Protein AF-A0A2W4IIZ0-F1 (afdb_monomer_lite)

pLDDT: mean 74.03, std 20.78, range [31.33, 97.62]

Radius of gyration: 32.42 Å; chains: 1; bounding box: 115×86×36 Å

Sequence (208 aa):
MRKINIFKSLRTLVFALLGLVLAGGIFFACQNHNDDTLEGDALLQEGVEYPIPENARVEVNSVRFAKDVTENFIDQLGTAGDMVRIEVANALYYLPRDIKHHAAYAKLLKGDGSRFNIVKYTVGHYNKEYGAFPLIKVEVPSKEEKDSMLKWFEEAYRSQEEGSLDQTSRAASATTMTLQQAQQFFNQFKSMRCDWILQNPCLPPFWL

Secondary structure (DSSP, 8-state):
--------TTHHHHHHHHHHHSS-----------------TTS---SB-----TT-EEEEEEEEEHHHHSTT---SSTTSEEEEEETT-SS-EEEETTBTTHHHHHHHHH-SS-S--EEEEEE---BTTTTBE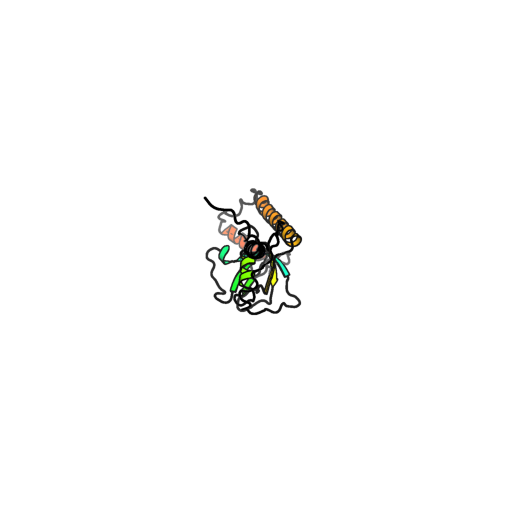EEEEEEPPPHHHHHHHHHHHHHHHHHHHHGGG-TTTGGGSS----HHHHHHHHHHHHHTBTTT--PSS-B-TT--

Foldseek 3Di:
DDDDDPPPPDPVVVVVVVVVVVVDDDDDDDDDDPDPPPPPPPPDQQADQDDQDPPWDKDKFFKAFCVVPPPPDDPPCVQQFTWMDTPPDPFTETAGNRAGPSVVQNDLRHADPDPGSIWIFIWDDQDPVSRHIYTNDIGHDDPCSVVVRVVVVVVVVVCVVVVVVPPVPPPPPPDPDDPVRVVVVVVVLVCQAPVHDPDPPGDDPPPD

Structure (mmCIF, N/CA/C/O backbone):
data_AF-A0A2W4IIZ0-F1
#
_entry.id   AF-A0A2W4IIZ0-F1
#
loop_
_atom_site.group_PDB
_atom_site.id
_atom_site.type_symbol
_atom_site.label_atom_id
_atom_site.label_alt_id
_atom_site.label_comp_id
_atom_site.label_asym_id
_atom_site.label_entity_id
_atom_site.label_seq_id
_atom_site.pdbx_PDB_ins_code
_atom_site.Cartn_x
_atom_site.Cartn_y
_atom_site.Cartn_z
_atom_site.occupancy
_atom_site.B_iso_or_equiv
_atom_site.auth_seq_id
_atom_site.auth_comp_id
_atom_site.auth_asym_id
_atom_site.auth_atom_id
_atom_site.pdbx_PDB_model_num
ATOM 1 N N . MET A 1 1 ? -85.272 -37.695 2.257 1.00 35.19 1 MET A N 1
ATOM 2 C CA . MET A 1 1 ? -85.103 -39.158 2.430 1.00 35.19 1 MET A CA 1
ATOM 3 C C . MET A 1 1 ? -83.645 -39.545 2.188 1.00 35.19 1 MET A C 1
ATOM 5 O O . MET A 1 1 ? -83.071 -39.051 1.233 1.00 35.19 1 MET A O 1
ATOM 9 N N . ARG A 1 2 ? -83.138 -40.488 3.003 1.00 31.33 2 ARG A N 1
ATOM 10 C CA . ARG A 1 2 ? -81.919 -41.328 2.871 1.00 31.33 2 ARG A CA 1
ATOM 11 C C . ARG A 1 2 ? -80.533 -40.803 3.315 1.00 31.33 2 ARG A C 1
ATOM 13 O O . ARG A 1 2 ? -79.785 -40.229 2.545 1.00 31.33 2 ARG A O 1
ATOM 20 N N . LYS A 1 3 ? -80.212 -41.241 4.544 1.00 36.56 3 LYS A N 1
ATOM 21 C CA . LYS A 1 3 ? -79.088 -42.106 4.975 1.00 36.56 3 LYS A CA 1
ATOM 22 C C . LYS A 1 3 ? -77.642 -41.579 4.890 1.00 36.56 3 LYS A C 1
ATOM 24 O O . LYS A 1 3 ? -77.036 -41.496 3.832 1.00 36.56 3 LYS A O 1
ATOM 29 N N . ILE A 1 4 ? -77.104 -41.396 6.099 1.00 53.41 4 ILE A N 1
ATOM 30 C CA . ILE A 1 4 ? -75.700 -41.383 6.536 1.00 53.41 4 ILE A CA 1
ATOM 31 C C . ILE A 1 4 ? -74.861 -42.461 5.829 1.00 53.41 4 ILE A C 1
ATOM 33 O O . ILE A 1 4 ? -75.321 -43.593 5.691 1.00 53.41 4 ILE A O 1
ATOM 37 N N . ASN A 1 5 ? -73.602 -42.143 5.502 1.00 42.22 5 ASN A N 1
ATOM 38 C CA . ASN A 1 5 ? -72.519 -43.131 5.513 1.00 42.22 5 ASN A CA 1
ATOM 39 C C . ASN A 1 5 ? -71.172 -42.480 5.874 1.00 42.22 5 ASN A C 1
ATOM 41 O O . ASN A 1 5 ? -70.386 -42.058 5.027 1.00 42.22 5 ASN A O 1
ATOM 45 N N . ILE A 1 6 ? -70.926 -42.425 7.182 1.00 53.97 6 ILE A N 1
ATOM 46 C CA . ILE A 1 6 ? -69.622 -42.236 7.819 1.00 53.97 6 ILE A CA 1
ATOM 47 C C . ILE A 1 6 ? -68.845 -43.538 7.604 1.00 53.97 6 ILE A C 1
ATOM 49 O O . ILE A 1 6 ? -68.937 -44.420 8.434 1.00 53.97 6 ILE A O 1
ATOM 53 N N . PHE A 1 7 ? -68.170 -43.723 6.466 1.00 52.62 7 PHE A N 1
ATOM 54 C CA . PHE A 1 7 ? -67.176 -44.797 6.267 1.00 52.62 7 PHE A CA 1
ATOM 55 C C . PHE A 1 7 ? -66.403 -44.571 4.955 1.00 52.62 7 PHE A C 1
ATOM 57 O O . PHE A 1 7 ? -66.585 -45.270 3.964 1.00 52.62 7 PHE A O 1
ATOM 64 N N . LYS A 1 8 ? -65.544 -43.547 4.923 1.00 44.31 8 LYS A N 1
ATOM 65 C CA . LYS A 1 8 ? -64.408 -43.428 3.974 1.00 44.31 8 LYS A CA 1
ATOM 66 C C . LYS A 1 8 ? -63.306 -42.511 4.537 1.00 44.31 8 LYS A C 1
ATOM 68 O O . LYS A 1 8 ? -62.552 -41.874 3.814 1.00 44.31 8 LYS A O 1
ATOM 73 N N . SER A 1 9 ? -63.233 -42.497 5.869 1.00 57.12 9 SER A N 1
ATOM 74 C CA . SER A 1 9 ? -62.361 -41.715 6.749 1.00 57.12 9 SER A CA 1
ATOM 75 C C . SER A 1 9 ? -61.094 -42.495 7.127 1.00 57.12 9 SER A C 1
ATOM 77 O O . SER A 1 9 ? -60.854 -42.756 8.300 1.00 57.12 9 SER A O 1
ATOM 79 N N . LEU A 1 10 ? -60.281 -42.907 6.150 1.00 51.12 10 LEU A N 1
ATOM 80 C CA . LEU A 1 10 ? -58.938 -43.414 6.487 1.00 51.12 10 LEU A CA 1
ATOM 81 C C . LEU A 1 10 ? -57.920 -43.280 5.351 1.00 51.12 10 LEU A C 1
ATOM 83 O O . LEU A 1 10 ? -56.754 -43.017 5.608 1.00 51.12 10 LEU A O 1
ATOM 87 N N . ARG A 1 11 ? -58.342 -43.388 4.083 1.00 48.84 11 ARG A N 1
ATOM 88 C CA . ARG A 1 11 ? -57.412 -43.280 2.942 1.00 48.84 11 ARG A CA 1
ATOM 89 C C . ARG A 1 11 ? -57.062 -41.844 2.553 1.00 48.84 11 ARG A C 1
ATOM 91 O O . ARG A 1 11 ? -55.953 -41.613 2.101 1.00 48.84 11 ARG A O 1
ATOM 98 N N . THR A 1 12 ? -57.942 -40.872 2.774 1.00 53.88 12 THR A N 1
ATOM 99 C CA . THR A 1 12 ? -57.674 -39.449 2.487 1.00 53.88 12 THR A CA 1
ATOM 100 C C . THR A 1 12 ? -56.866 -38.742 3.576 1.00 53.88 12 THR A C 1
ATOM 102 O O . THR A 1 12 ? -56.245 -37.723 3.299 1.00 53.88 12 THR A O 1
ATOM 105 N N . LEU A 1 13 ? -56.807 -39.300 4.789 1.00 50.72 13 LEU A N 1
ATOM 106 C CA . LEU A 1 13 ? -56.053 -38.719 5.905 1.00 50.72 13 LEU A CA 1
ATOM 107 C C . LEU A 1 13 ? -54.547 -39.045 5.821 1.00 50.72 13 LEU A C 1
ATOM 109 O O . LEU A 1 13 ? -53.719 -38.235 6.223 1.00 50.72 13 LEU A O 1
ATOM 113 N N . VAL A 1 14 ? -54.182 -40.175 5.201 1.00 55.50 14 VAL A N 1
ATOM 114 C CA . VAL A 1 14 ? -52.779 -40.576 4.969 1.00 55.50 14 VAL A CA 1
ATOM 115 C C . VAL A 1 14 ? -52.109 -39.734 3.872 1.00 55.50 14 VAL A C 1
ATOM 117 O O . VAL A 1 14 ? -50.937 -39.392 3.997 1.00 55.50 14 VAL A O 1
ATOM 120 N N . PHE A 1 15 ? -52.845 -39.318 2.833 1.00 51.25 15 PHE A N 1
ATOM 121 C CA . PHE A 1 15 ? -52.281 -38.469 1.771 1.00 51.25 15 PHE A CA 1
ATOM 122 C C . PHE A 1 15 ? -52.111 -36.998 2.186 1.00 51.25 15 PHE A C 1
ATOM 124 O O . PHE A 1 15 ? -51.198 -36.338 1.699 1.00 51.25 15 PHE A O 1
ATOM 131 N N . ALA A 1 16 ? -52.922 -36.493 3.122 1.00 54.06 16 ALA A N 1
ATOM 132 C CA . ALA A 1 16 ? -52.762 -35.137 3.654 1.00 54.06 16 ALA A CA 1
ATOM 133 C C . ALA A 1 16 ? -51.562 -35.016 4.618 1.00 54.06 16 ALA A C 1
ATOM 135 O O . ALA A 1 16 ? -50.883 -33.993 4.625 1.00 54.06 16 ALA A O 1
ATOM 136 N N . LEU A 1 17 ? -51.252 -36.074 5.380 1.00 51.88 17 LEU A N 1
ATOM 137 C CA . LEU A 1 17 ? -50.089 -36.116 6.276 1.00 51.88 17 LEU A CA 1
ATOM 138 C C . LEU A 1 17 ? -48.755 -36.226 5.518 1.00 51.88 17 LEU A C 1
ATOM 140 O O . LEU A 1 17 ? -47.775 -35.623 5.944 1.00 51.88 17 LEU A O 1
ATOM 144 N N . LEU A 1 18 ? -48.714 -36.907 4.365 1.00 50.41 18 LEU A N 1
ATOM 145 C CA . LEU A 1 18 ? -47.497 -36.974 3.540 1.00 50.41 18 LEU A CA 1
ATOM 146 C C . LEU A 1 18 ? -47.183 -35.645 2.824 1.00 50.41 18 LEU A C 1
ATOM 148 O O . LEU A 1 18 ? -46.017 -35.312 2.633 1.00 50.41 18 LEU A O 1
ATOM 152 N N . GLY A 1 19 ? -48.211 -34.864 2.467 1.00 50.28 19 GLY A N 1
ATOM 153 C CA . GLY A 1 19 ? -48.036 -33.530 1.879 1.00 50.28 19 GLY A CA 1
ATOM 154 C C . GLY A 1 19 ? -47.529 -32.482 2.877 1.00 50.28 19 GLY A C 1
ATOM 155 O O . GLY A 1 19 ? -46.786 -31.583 2.498 1.00 50.28 19 GLY A O 1
ATOM 156 N N . LEU A 1 20 ? -47.872 -32.622 4.162 1.00 50.66 20 LEU A N 1
ATOM 157 C CA . LEU A 1 20 ? -47.467 -31.688 5.220 1.00 50.66 20 LEU A CA 1
ATOM 158 C C . LEU A 1 20 ? -46.040 -31.953 5.744 1.00 50.66 20 LEU A C 1
ATOM 160 O O . LEU A 1 20 ? -45.395 -31.031 6.232 1.00 50.66 20 LEU A O 1
ATOM 164 N N . VAL A 1 21 ? -45.510 -33.172 5.569 1.00 53.16 21 VAL A N 1
ATOM 165 C CA . VAL A 1 21 ? -44.116 -33.530 5.914 1.00 53.16 21 VAL A CA 1
ATOM 166 C C . VAL A 1 21 ? -43.117 -33.111 4.822 1.00 53.16 21 VAL A C 1
ATOM 168 O O . VAL A 1 21 ? -41.966 -32.828 5.130 1.00 53.16 21 VAL A O 1
ATOM 171 N N . LEU A 1 22 ? -43.552 -32.955 3.565 1.00 50.03 22 LEU A N 1
ATOM 172 C CA . LEU A 1 22 ? -42.729 -32.343 2.505 1.00 50.03 22 LEU A CA 1
ATOM 173 C C . LEU A 1 22 ? -42.792 -30.802 2.496 1.00 50.03 22 LEU A C 1
ATOM 175 O O . LEU A 1 22 ? -42.002 -30.164 1.807 1.00 50.03 22 LEU A O 1
ATOM 179 N N . ALA A 1 23 ? -43.693 -30.207 3.287 1.00 49.75 23 ALA A N 1
ATOM 180 C CA . ALA A 1 23 ? -43.820 -28.761 3.493 1.00 49.75 23 ALA A CA 1
ATOM 181 C C . ALA A 1 23 ? -43.301 -28.282 4.869 1.00 49.75 23 ALA A C 1
ATOM 183 O O . ALA A 1 23 ? -43.371 -27.093 5.172 1.00 49.75 23 ALA A O 1
ATOM 184 N N . GLY A 1 24 ? -42.781 -29.181 5.710 1.00 47.44 24 GLY A N 1
ATOM 185 C CA . GLY A 1 24 ? -42.350 -28.880 7.077 1.00 47.44 24 GLY A CA 1
ATOM 186 C C . GLY A 1 24 ? -40.926 -29.348 7.328 1.00 47.44 24 GLY A C 1
ATOM 187 O O . GLY A 1 24 ? -40.722 -30.406 7.914 1.00 47.44 24 GLY A O 1
ATOM 188 N N . GLY A 1 25 ? -39.944 -28.568 6.876 1.00 44.34 25 GLY A N 1
ATOM 189 C CA . GLY A 1 25 ? -38.547 -28.977 6.972 1.00 44.34 25 GLY A CA 1
ATOM 190 C C . GLY A 1 25 ? -37.505 -27.872 7.015 1.00 44.34 25 GLY A C 1
ATOM 191 O O . GLY A 1 25 ? -36.365 -28.201 6.746 1.00 44.34 25 GLY A O 1
ATOM 192 N N . ILE A 1 26 ? -37.830 -26.611 7.341 1.00 50.28 26 ILE A N 1
ATOM 193 C CA . ILE A 1 26 ? -36.821 -25.630 7.789 1.00 50.28 26 ILE A CA 1
ATOM 194 C C . ILE A 1 26 ? -37.472 -24.613 8.746 1.00 50.28 26 ILE A C 1
ATOM 196 O O . ILE A 1 26 ? -37.985 -23.580 8.329 1.00 50.28 26 ILE A O 1
ATOM 200 N N . PHE A 1 27 ? -37.452 -24.902 10.048 1.00 43.81 27 PHE A N 1
ATOM 201 C CA . PHE A 1 27 ? -37.430 -23.855 11.072 1.00 43.81 27 PHE A CA 1
ATOM 202 C C . PHE A 1 27 ? -35.994 -23.778 11.591 1.00 43.81 27 PHE A C 1
ATOM 204 O O . PHE A 1 27 ? -35.612 -24.553 12.462 1.00 43.81 27 PHE A O 1
ATOM 211 N N . PHE A 1 28 ? -35.211 -22.837 11.066 1.00 48.19 28 PHE A N 1
ATOM 212 C CA . PHE A 1 28 ? -34.126 -22.232 11.830 1.00 48.19 28 PHE A CA 1
ATOM 213 C C . PHE A 1 28 ? -34.583 -20.824 12.193 1.00 48.19 28 PHE A C 1
ATOM 215 O O . PHE A 1 28 ? -34.585 -19.911 11.372 1.00 48.19 28 PHE A O 1
ATOM 222 N N . ALA A 1 29 ? -35.051 -20.683 13.427 1.00 43.84 29 ALA A N 1
ATOM 223 C CA . ALA A 1 29 ? -34.955 -19.419 14.128 1.00 43.84 29 ALA A CA 1
ATOM 224 C C . ALA A 1 29 ? -33.584 -19.364 14.819 1.00 43.84 29 ALA A C 1
ATOM 226 O O . ALA A 1 29 ? -33.069 -20.404 15.231 1.00 43.84 29 ALA A O 1
ATOM 227 N N . CYS A 1 30 ? -33.096 -18.133 14.991 1.00 39.31 30 CYS A N 1
ATOM 228 C CA . CYS A 1 30 ? -31.849 -17.686 15.625 1.00 39.31 30 CYS A CA 1
ATOM 229 C C . CYS A 1 30 ? -30.680 -17.531 14.649 1.00 39.31 30 CYS A C 1
ATOM 231 O O . CYS A 1 30 ? -30.368 -18.438 13.899 1.00 39.31 30 CYS A O 1
ATOM 233 N N . GLN A 1 31 ? -29.949 -16.427 14.634 1.00 36.47 31 GLN A N 1
ATOM 234 C CA . GLN A 1 31 ? -30.022 -15.144 15.339 1.00 36.47 31 GLN A CA 1
ATOM 235 C C . GLN A 1 31 ? -29.009 -14.248 14.609 1.00 36.47 31 GLN A C 1
ATOM 237 O O . GLN A 1 31 ? -28.112 -14.763 13.949 1.00 36.47 31 GLN A O 1
ATOM 242 N N . ASN A 1 32 ? -29.121 -12.927 14.749 1.00 47.97 32 ASN A N 1
ATOM 243 C CA . ASN A 1 32 ? -28.066 -11.996 14.351 1.00 47.97 32 ASN A CA 1
ATOM 244 C C . ASN A 1 32 ? -26.685 -12.496 14.814 1.00 47.97 32 ASN A C 1
ATOM 246 O O . ASN A 1 32 ? -26.374 -12.473 16.008 1.00 47.97 32 ASN A O 1
ATOM 250 N N . HIS A 1 33 ? -25.845 -12.869 13.858 1.00 32.03 33 HIS A N 1
ATOM 251 C CA . HIS A 1 33 ? -24.407 -12.770 13.996 1.00 32.03 33 HIS A CA 1
ATOM 252 C C . HIS A 1 33 ? -23.878 -12.204 12.689 1.00 32.03 33 HIS A C 1
ATOM 254 O O . HIS A 1 33 ? -24.163 -12.727 11.616 1.00 32.03 33 HIS A O 1
ATOM 260 N N . ASN A 1 34 ? -23.191 -11.072 12.801 1.00 47.94 34 ASN A N 1
ATOM 261 C CA . ASN A 1 34 ? -22.379 -10.530 11.730 1.00 47.94 34 ASN A CA 1
ATOM 262 C C . ASN A 1 34 ? -21.292 -11.567 11.459 1.00 47.94 34 ASN A C 1
ATOM 264 O O . ASN A 1 34 ? -20.326 -11.644 12.214 1.00 47.94 34 ASN A O 1
ATOM 268 N N . ASP A 1 35 ? -21.492 -12.384 10.439 1.00 37.56 35 ASP A N 1
ATOM 269 C CA . ASP A 1 35 ? -20.450 -13.237 9.905 1.00 37.56 35 ASP A CA 1
ATOM 270 C C . ASP A 1 35 ? -20.295 -12.834 8.443 1.00 37.56 35 ASP A C 1
ATOM 272 O O . ASP A 1 35 ? -21.099 -13.193 7.581 1.00 37.56 35 ASP A O 1
ATOM 276 N N . ASP A 1 36 ? -19.291 -11.994 8.188 1.00 43.47 36 ASP A N 1
ATOM 277 C CA . ASP A 1 36 ? -18.750 -11.720 6.859 1.00 43.47 36 ASP A CA 1
ATOM 278 C C . ASP A 1 36 ? -18.073 -13.005 6.354 1.00 43.47 36 ASP A C 1
ATOM 280 O O . ASP A 1 36 ? -16.858 -13.084 6.172 1.00 43.47 36 ASP A O 1
ATOM 284 N N . THR A 1 37 ? -18.856 -14.064 6.166 1.00 38.16 37 THR A N 1
ATOM 285 C CA . THR A 1 37 ? -18.390 -15.263 5.492 1.00 38.16 37 THR A CA 1
ATOM 286 C C . THR A 1 37 ? -18.519 -15.000 4.000 1.00 38.16 37 THR A C 1
ATOM 288 O O . THR A 1 37 ? -19.614 -14.883 3.451 1.00 38.16 37 THR A O 1
ATOM 291 N N . LEU A 1 38 ? -17.359 -14.839 3.365 1.00 52.88 38 LEU A N 1
ATOM 292 C CA . LEU A 1 38 ? -17.123 -14.780 1.925 1.00 52.88 38 LEU A CA 1
ATOM 293 C C . LEU A 1 38 ? -17.636 -16.054 1.218 1.00 52.88 38 LEU A C 1
ATOM 295 O O . LEU A 1 38 ? -16.864 -16.792 0.621 1.00 52.88 38 LEU A O 1
ATOM 299 N N . GLU A 1 39 ? -18.940 -16.321 1.237 1.00 43.41 39 GLU A N 1
ATOM 300 C CA . GLU A 1 39 ? -19.556 -17.337 0.383 1.00 43.41 39 GLU A CA 1
ATOM 301 C C . GLU A 1 39 ? -19.890 -16.721 -0.978 1.00 43.41 39 GLU A C 1
ATOM 303 O O . GLU A 1 39 ? -21.008 -16.326 -1.303 1.00 43.41 39 GLU A O 1
ATOM 308 N N . GLY A 1 40 ? -18.825 -16.619 -1.768 1.00 37.47 40 GLY A N 1
ATOM 309 C CA . GLY A 1 40 ? -18.822 -16.392 -3.210 1.00 37.47 40 GLY A CA 1
ATOM 310 C C . GLY A 1 40 ? -17.661 -17.151 -3.858 1.00 37.47 40 GLY A C 1
ATOM 311 O O . GLY A 1 40 ? -17.047 -16.665 -4.806 1.00 37.47 40 GLY A O 1
ATOM 312 N N . ASP A 1 41 ? -17.332 -18.314 -3.296 1.00 42.91 41 ASP A N 1
ATOM 313 C CA . ASP A 1 41 ? -16.254 -19.232 -3.668 1.00 42.91 41 ASP A CA 1
ATOM 314 C C . ASP A 1 41 ? -16.604 -19.982 -4.974 1.00 42.91 41 ASP A C 1
ATOM 316 O O . ASP A 1 41 ? -16.897 -21.172 -4.974 1.00 42.91 41 ASP A O 1
ATOM 320 N N . ALA A 1 42 ? -16.675 -19.275 -6.110 1.00 42.62 42 ALA A N 1
ATOM 321 C CA . ALA A 1 42 ? -16.803 -19.910 -7.437 1.00 42.62 42 ALA A CA 1
ATOM 322 C C . ALA A 1 42 ? -16.513 -19.003 -8.650 1.00 42.62 42 ALA A C 1
ATOM 324 O O . ALA A 1 42 ? -16.718 -19.439 -9.783 1.00 42.62 42 ALA A O 1
ATOM 325 N N . LEU A 1 43 ? -16.052 -17.758 -8.479 1.00 44.09 43 LEU A N 1
ATOM 326 C CA . LEU A 1 43 ? -15.723 -16.892 -9.619 1.00 44.09 43 LEU A CA 1
ATOM 327 C C . LEU A 1 43 ? -14.220 -16.589 -9.679 1.00 44.09 43 LEU A C 1
ATOM 329 O O . LEU A 1 43 ? -13.728 -15.639 -9.082 1.00 44.09 43 LEU A O 1
ATOM 333 N N . LEU A 1 44 ? -13.554 -17.418 -10.495 1.00 49.94 44 LEU A N 1
ATOM 334 C CA . LEU A 1 44 ? -12.286 -17.192 -11.198 1.00 49.94 44 LEU A 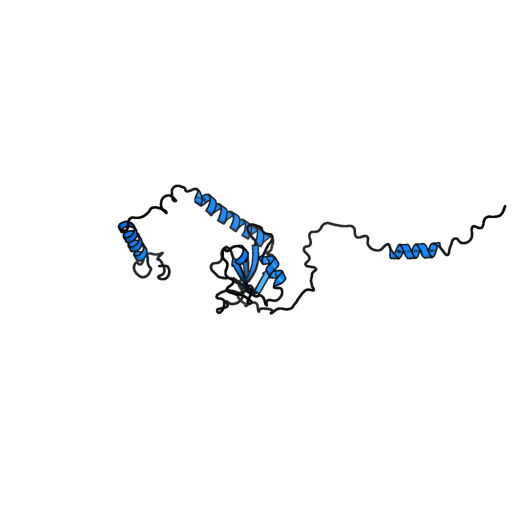CA 1
ATOM 335 C C . LEU A 1 44 ? -11.004 -17.302 -10.349 1.00 49.94 44 LEU A C 1
ATOM 337 O O . LEU A 1 44 ? -10.397 -16.317 -9.943 1.00 49.94 44 LEU A O 1
ATOM 341 N N . GLN A 1 45 ? -10.513 -18.541 -10.213 1.00 53.94 45 GLN A N 1
ATOM 342 C CA . GLN A 1 45 ? -9.093 -18.841 -9.950 1.00 53.94 45 GLN A CA 1
ATOM 343 C C . GLN A 1 45 ? -8.179 -18.531 -11.160 1.00 53.94 45 GLN A C 1
ATOM 345 O O . GLN A 1 45 ? -7.034 -18.975 -11.193 1.00 53.94 45 GLN A O 1
ATOM 350 N N . GLU A 1 46 ? -8.660 -17.817 -12.179 1.00 67.25 46 GLU A N 1
ATOM 351 C CA . GLU A 1 46 ? -7.817 -17.386 -13.291 1.00 67.25 46 GLU A CA 1
ATOM 352 C C . GLU A 1 46 ? -6.927 -16.234 -12.819 1.00 67.25 46 GLU A C 1
ATOM 354 O O . GLU A 1 46 ? -7.399 -15.141 -12.515 1.00 67.25 46 GLU A O 1
ATOM 359 N N . GLY A 1 47 ? -5.633 -16.512 -12.701 1.00 77.81 47 GLY A N 1
ATOM 360 C CA . GLY A 1 47 ? -4.617 -15.533 -12.347 1.00 77.81 47 GLY A CA 1
ATOM 361 C C . GLY A 1 47 ? -3.329 -16.200 -11.878 1.00 77.81 47 GLY A C 1
ATOM 362 O O . GLY A 1 47 ? -3.319 -17.350 -11.437 1.00 77.81 47 GLY A O 1
ATOM 363 N N . VAL A 1 48 ? -2.226 -15.474 -11.990 1.00 88.31 48 VAL A N 1
ATOM 364 C CA . VAL A 1 48 ? -0.902 -15.890 -11.546 1.00 88.31 48 VAL A CA 1
ATOM 365 C C . VAL A 1 48 ? -0.827 -15.763 -10.029 1.00 88.31 48 VAL A C 1
ATOM 367 O O . VAL A 1 48 ? -1.154 -14.725 -9.447 1.00 88.31 48 VAL A O 1
ATOM 370 N N . GLU A 1 49 ? -0.386 -16.834 -9.377 1.00 87.31 49 GLU A N 1
ATOM 371 C CA . GLU A 1 49 ? -0.012 -16.792 -7.970 1.00 87.31 49 GLU A CA 1
ATOM 372 C C . GLU A 1 49 ? 1.433 -16.305 -7.868 1.00 87.31 49 GLU A C 1
ATOM 374 O O . GLU A 1 49 ? 2.364 -16.947 -8.359 1.00 87.31 49 GLU A O 1
ATOM 379 N N . TYR A 1 50 ? 1.617 -15.128 -7.277 1.00 87.06 50 TYR A N 1
ATOM 380 C CA . TYR A 1 50 ? 2.940 -14.544 -7.112 1.00 87.06 50 TYR A CA 1
ATOM 381 C C . TYR A 1 50 ? 3.618 -15.172 -5.893 1.00 87.06 50 TYR A C 1
ATOM 383 O O . TYR A 1 50 ? 3.005 -15.231 -4.824 1.00 87.06 50 TYR A O 1
ATOM 391 N N . PRO A 1 51 ? 4.885 -15.607 -6.004 1.00 86.88 51 PRO A N 1
ATOM 392 C CA . PRO A 1 51 ? 5.609 -16.107 -4.849 1.00 86.88 51 PRO A CA 1
ATOM 393 C C . PRO A 1 51 ? 5.764 -14.981 -3.827 1.00 86.88 51 PRO A C 1
ATOM 395 O O . PRO A 1 51 ? 6.124 -13.857 -4.181 1.00 86.88 51 PRO A O 1
ATOM 398 N N . ILE A 1 52 ? 5.514 -15.293 -2.557 1.00 89.12 52 ILE A N 1
ATOM 399 C CA . ILE A 1 52 ? 5.775 -14.380 -1.447 1.00 89.12 52 ILE A CA 1
ATOM 400 C C . ILE A 1 52 ? 7.267 -14.479 -1.107 1.00 89.12 52 ILE A C 1
ATOM 402 O O . ILE A 1 52 ? 7.710 -15.557 -0.705 1.00 89.12 52 ILE A O 1
ATOM 406 N N . PRO A 1 53 ? 8.060 -13.402 -1.272 1.00 85.44 53 PRO A N 1
ATOM 407 C CA . PRO A 1 53 ? 9.470 -13.419 -0.888 1.00 85.44 53 PRO A CA 1
ATOM 408 C C . PRO A 1 53 ? 9.646 -13.747 0.601 1.00 85.44 53 PRO A C 1
ATOM 410 O O . PRO A 1 53 ? 8.845 -13.316 1.426 1.00 85.44 53 PRO A O 1
ATOM 413 N N . GLU A 1 54 ? 10.725 -14.435 0.980 1.00 83.69 54 GLU A N 1
ATOM 414 C CA . GLU A 1 54 ? 10.997 -14.758 2.397 1.00 83.69 54 GLU A CA 1
ATOM 415 C C . GLU A 1 54 ? 11.085 -13.506 3.287 1.00 83.69 54 GLU A C 1
ATOM 417 O O . GLU A 1 54 ? 10.724 -13.531 4.460 1.00 83.69 54 GLU A O 1
ATOM 422 N N . ASN A 1 55 ? 11.529 -12.387 2.714 1.00 85.81 55 ASN A N 1
ATOM 423 C CA . ASN A 1 55 ? 11.612 -11.078 3.353 1.00 85.81 55 ASN A CA 1
ATOM 424 C C . ASN A 1 55 ? 10.522 -10.111 2.860 1.00 85.81 55 ASN A C 1
ATOM 426 O O . ASN A 1 55 ? 10.749 -8.897 2.807 1.00 85.81 55 ASN A O 1
ATOM 430 N N . ALA A 1 56 ? 9.363 -10.637 2.451 1.00 88.06 56 ALA A N 1
ATOM 431 C CA . ALA A 1 56 ? 8.249 -9.818 2.001 1.00 88.06 56 ALA A CA 1
ATOM 432 C C . ALA A 1 56 ? 7.845 -8.820 3.087 1.00 88.06 56 ALA A C 1
ATOM 434 O O . ALA A 1 56 ? 7.651 -9.169 4.254 1.00 88.06 56 ALA A O 1
ATOM 435 N N . ARG A 1 57 ? 7.694 -7.558 2.688 1.00 90.75 57 ARG A N 1
ATOM 436 C CA . ARG A 1 57 ? 7.166 -6.538 3.589 1.00 90.75 57 ARG A CA 1
ATOM 437 C C . ARG A 1 57 ? 5.660 -6.709 3.679 1.00 90.75 57 ARG A C 1
ATOM 439 O O . ARG A 1 57 ? 4.975 -6.665 2.655 1.00 90.75 57 ARG A O 1
ATOM 446 N N . VAL A 1 58 ? 5.181 -6.897 4.902 1.00 94.25 58 VAL A N 1
ATOM 447 C CA . VAL A 1 58 ? 3.761 -6.892 5.243 1.00 94.25 58 VAL A CA 1
ATOM 448 C C . VAL A 1 58 ? 3.485 -5.608 6.000 1.00 94.25 58 VAL A C 1
ATOM 450 O O . VAL A 1 58 ? 4.113 -5.338 7.023 1.00 94.25 58 VAL A O 1
ATOM 453 N N . GLU A 1 59 ? 2.569 -4.807 5.482 1.00 94.00 59 GLU A N 1
ATOM 454 C CA . GLU A 1 59 ? 2.278 -3.477 6.003 1.00 94.00 59 GLU A CA 1
ATOM 455 C C . GLU A 1 59 ? 0.765 -3.303 6.155 1.00 94.00 59 GLU A C 1
ATOM 457 O O . GLU A 1 59 ? -0.024 -3.896 5.419 1.00 94.00 59 GLU A O 1
ATOM 462 N N . VAL A 1 60 ? 0.362 -2.491 7.132 1.00 96.12 60 VAL A N 1
ATOM 463 C CA . VAL A 1 60 ? -1.025 -2.057 7.324 1.00 96.12 60 VAL A CA 1
ATOM 464 C C . VAL A 1 60 ? -1.056 -0.561 7.084 1.00 96.12 60 VAL A C 1
ATOM 466 O O . VAL A 1 60 ? -0.272 0.167 7.692 1.00 96.12 60 VAL A O 1
ATOM 469 N N . ASN A 1 61 ? -1.897 -0.091 6.167 1.00 95.69 61 ASN A N 1
ATOM 470 C CA . ASN A 1 61 ? -1.878 1.315 5.781 1.00 95.69 61 ASN A CA 1
ATOM 471 C C . ASN A 1 61 ? -3.172 1.776 5.119 1.00 95.69 61 ASN A C 1
ATOM 473 O O . ASN A 1 61 ? -3.955 0.953 4.648 1.00 95.69 61 ASN A O 1
ATOM 477 N N . SER A 1 62 ? -3.351 3.098 5.035 1.00 94.75 62 SER A N 1
ATOM 478 C CA . SER A 1 62 ? -4.405 3.695 4.217 1.00 94.75 62 SER A CA 1
ATOM 479 C C . SER A 1 62 ? -3.989 3.684 2.750 1.00 94.75 62 SER A C 1
ATOM 481 O O . SER A 1 62 ? -2.940 4.227 2.386 1.00 94.75 62 SER A O 1
ATOM 483 N N . VAL A 1 63 ? -4.819 3.075 1.907 1.00 94.94 63 VAL A N 1
ATOM 484 C CA . VAL A 1 63 ? -4.545 2.892 0.480 1.00 94.94 63 VAL A CA 1
ATOM 485 C C . VAL A 1 63 ? -5.735 3.301 -0.371 1.00 94.94 63 VAL A C 1
ATOM 487 O O . VAL A 1 63 ? -6.885 3.113 0.020 1.00 94.94 63 VAL A O 1
ATOM 490 N N . ARG A 1 64 ? -5.470 3.837 -1.562 1.00 92.75 64 ARG A N 1
ATOM 491 C CA . ARG A 1 64 ? -6.491 4.180 -2.563 1.00 92.75 64 ARG A CA 1
ATOM 492 C C . ARG A 1 64 ? -5.942 3.939 -3.962 1.00 92.75 64 ARG A C 1
ATOM 494 O O . ARG A 1 64 ? -4.733 4.034 -4.173 1.00 92.75 64 ARG A O 1
ATOM 501 N N . PHE A 1 65 ? -6.798 3.669 -4.944 1.00 94.50 65 PHE A N 1
ATOM 502 C CA . PHE A 1 65 ? -6.338 3.678 -6.332 1.00 94.50 65 PHE A CA 1
ATOM 503 C C . PHE A 1 65 ? -5.932 5.092 -6.739 1.00 94.50 65 PHE A C 1
ATOM 505 O O . PHE A 1 65 ? -6.648 6.054 -6.469 1.00 94.50 65 PHE A O 1
ATOM 512 N N . ALA A 1 66 ? -4.793 5.222 -7.418 1.00 91.94 66 ALA A N 1
ATOM 513 C CA . ALA A 1 66 ? -4.269 6.525 -7.819 1.00 91.94 66 ALA A CA 1
ATOM 514 C C . ALA A 1 66 ? -5.250 7.277 -8.736 1.00 91.94 66 ALA A C 1
ATOM 516 O O . ALA A 1 66 ? -5.460 8.474 -8.559 1.00 91.94 66 ALA A O 1
ATOM 517 N N . LYS A 1 67 ? -5.935 6.558 -9.636 1.00 90.31 67 LYS A N 1
ATOM 518 C CA . LYS A 1 67 ? -6.971 7.118 -10.522 1.00 90.31 67 LYS A CA 1
ATOM 519 C C . LYS A 1 67 ? -8.145 7.771 -9.787 1.00 90.31 67 LYS A C 1
ATOM 521 O O . LYS A 1 67 ? -8.771 8.663 -10.344 1.00 90.31 67 LYS A O 1
ATOM 526 N N . ASP A 1 68 ? -8.417 7.357 -8.549 1.00 90.06 68 ASP A N 1
ATOM 527 C CA . ASP A 1 68 ? -9.550 7.856 -7.764 1.00 90.06 68 ASP A CA 1
ATOM 528 C C . ASP A 1 68 ? -9.194 9.121 -6.959 1.00 90.06 68 ASP A C 1
ATOM 530 O O . ASP A 1 68 ? -10.083 9.816 -6.473 1.00 90.06 68 ASP A O 1
ATOM 534 N N . VAL A 1 69 ? -7.900 9.429 -6.793 1.00 86.50 69 VAL A N 1
ATOM 535 C CA . VAL A 1 69 ? -7.416 10.521 -5.920 1.00 86.50 69 VAL A CA 1
ATOM 536 C C . VAL A 1 69 ? -6.447 11.489 -6.596 1.00 86.50 69 VAL A C 1
ATOM 538 O O . VAL A 1 69 ? -6.002 12.449 -5.966 1.00 86.50 69 VAL A O 1
ATOM 541 N N . THR A 1 70 ? -6.079 11.239 -7.850 1.00 85.44 70 THR A N 1
ATOM 542 C CA . THR A 1 70 ? -5.165 12.080 -8.623 1.00 85.44 70 THR A CA 1
ATOM 543 C C . THR A 1 70 ? -5.909 12.692 -9.799 1.00 85.44 70 THR A C 1
ATOM 545 O O . THR A 1 70 ? -6.355 11.997 -10.709 1.00 85.44 70 THR A O 1
ATOM 548 N N . GLU A 1 71 ? -6.026 14.017 -9.787 1.00 87.25 71 GLU A N 1
ATOM 549 C CA . GLU A 1 71 ? -6.559 14.768 -10.919 1.00 87.25 71 GLU A CA 1
ATOM 550 C C . GLU A 1 71 ? -5.654 14.580 -12.146 1.00 87.25 71 GLU A C 1
ATOM 552 O O . GLU A 1 71 ? -4.429 14.576 -12.024 1.00 87.25 71 GLU A O 1
ATOM 557 N N . ASN A 1 72 ? -6.250 14.417 -13.331 1.00 86.50 72 ASN A N 1
ATOM 558 C CA . ASN A 1 72 ? -5.530 14.145 -14.583 1.00 86.50 72 ASN A CA 1
ATOM 559 C C . ASN A 1 72 ? -4.627 12.899 -14.519 1.00 86.50 72 ASN A C 1
ATOM 561 O O . ASN A 1 72 ? -3.543 12.878 -15.103 1.00 86.50 72 ASN A O 1
ATOM 565 N N . PHE A 1 73 ? -5.063 11.859 -13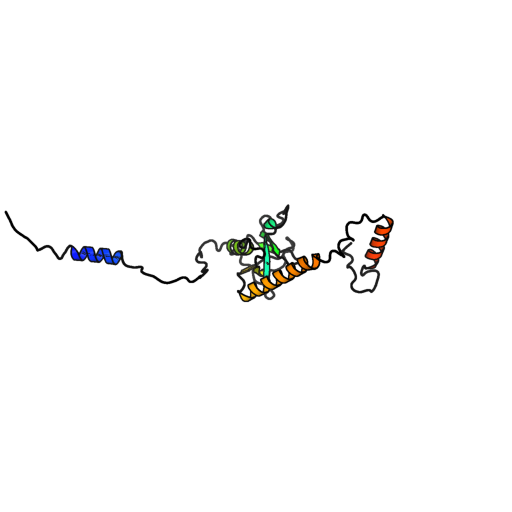.802 1.00 85.50 73 PHE A N 1
ATOM 566 C CA . 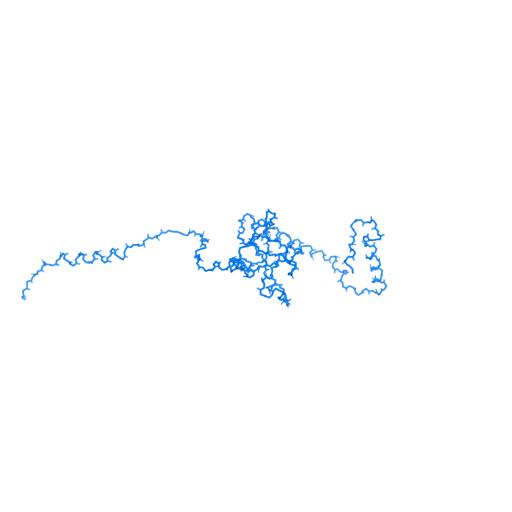PHE A 1 73 ? -4.339 10.596 -13.728 1.00 85.50 73 PHE A CA 1
ATOM 567 C C . PHE A 1 73 ? -4.086 10.004 -15.125 1.00 85.50 73 PHE A C 1
ATOM 569 O O . PHE A 1 73 ? -5.014 9.794 -15.907 1.00 85.50 73 PHE A O 1
ATOM 576 N N . ILE A 1 74 ? -2.818 9.701 -15.409 1.00 85.81 74 ILE A N 1
ATOM 577 C CA . ILE A 1 74 ? -2.384 8.993 -16.614 1.00 85.81 74 ILE A CA 1
ATOM 578 C C . ILE A 1 74 ? -2.036 7.565 -16.211 1.00 85.81 74 ILE A C 1
ATOM 580 O O . ILE A 1 74 ? -1.137 7.346 -15.397 1.00 85.81 74 ILE A O 1
ATOM 584 N N . ASP A 1 75 ? -2.733 6.598 -16.803 1.00 85.62 75 ASP A N 1
ATOM 585 C CA . ASP A 1 75 ? -2.464 5.182 -16.580 1.00 85.62 75 ASP A CA 1
ATOM 586 C C . ASP A 1 75 ? -1.175 4.756 -17.298 1.00 85.62 75 ASP A C 1
ATOM 588 O O . ASP A 1 75 ? -1.165 4.493 -18.500 1.00 85.62 75 ASP A O 1
ATOM 592 N N . GLN A 1 76 ? -0.074 4.717 -16.547 1.00 84.31 76 GLN A N 1
ATOM 593 C CA . GLN A 1 76 ? 1.234 4.283 -17.043 1.00 84.31 76 GLN A CA 1
ATOM 594 C C . GLN A 1 76 ? 1.363 2.756 -17.139 1.00 84.31 76 GLN A C 1
ATOM 596 O O . GLN A 1 76 ? 2.265 2.270 -17.818 1.00 84.31 76 GLN A O 1
ATOM 601 N N . LEU A 1 77 ? 0.489 1.999 -16.466 1.00 87.94 77 LEU A N 1
ATOM 602 C CA . LEU A 1 77 ? 0.536 0.535 -16.445 1.00 87.94 77 LEU A CA 1
ATOM 603 C C . LEU A 1 77 ? -0.325 -0.089 -17.543 1.00 87.94 77 LEU A C 1
ATOM 605 O O . LEU A 1 77 ? -0.046 -1.204 -17.989 1.00 87.94 77 LEU A O 1
ATOM 609 N N . GLY A 1 78 ? -1.385 0.601 -17.967 1.00 86.19 78 GLY A N 1
ATOM 610 C CA . GLY A 1 78 ? -2.301 0.147 -19.006 1.00 86.19 78 GLY A CA 1
ATOM 611 C C . GLY A 1 78 ? -2.946 -1.197 -18.662 1.00 86.19 78 GLY A C 1
ATOM 612 O O . GLY A 1 78 ? -3.875 -1.294 -17.858 1.00 86.19 78 GLY A O 1
ATOM 613 N N . THR A 1 79 ? -2.489 -2.270 -19.309 1.00 87.31 79 THR A N 1
ATOM 614 C CA . THR A 1 79 ? -3.011 -3.626 -19.071 1.00 87.31 79 THR A CA 1
ATOM 615 C C . THR A 1 79 ? -2.289 -4.380 -17.958 1.00 87.31 79 THR A C 1
ATOM 617 O O . THR A 1 79 ? -2.798 -5.414 -17.534 1.00 87.31 79 THR A O 1
ATOM 620 N N . ALA A 1 80 ? -1.140 -3.890 -17.482 1.00 89.50 80 ALA A N 1
ATOM 621 C CA . ALA A 1 80 ? -0.313 -4.592 -16.501 1.00 89.50 80 ALA A CA 1
ATOM 622 C C . ALA A 1 80 ? -0.903 -4.572 -15.082 1.00 89.50 80 ALA A C 1
ATOM 624 O O . ALA A 1 80 ? -0.709 -5.509 -14.310 1.00 89.50 80 ALA A O 1
ATOM 625 N N . GLY A 1 81 ? -1.647 -3.527 -14.720 1.00 93.19 81 GLY A N 1
ATOM 626 C CA . GLY A 1 81 ? -2.210 -3.408 -13.380 1.00 93.19 81 GLY A CA 1
ATOM 627 C C . GLY A 1 81 ? -2.832 -2.053 -13.095 1.00 93.19 81 GLY A C 1
ATOM 628 O O . GLY A 1 81 ? -2.867 -1.175 -13.950 1.00 93.19 81 GLY A O 1
ATOM 629 N N . ASP A 1 82 ? -3.320 -1.896 -11.870 1.00 94.62 82 ASP A N 1
ATOM 630 C CA . ASP A 1 82 ? -3.902 -0.654 -11.369 1.00 94.62 82 ASP A CA 1
ATOM 631 C C . ASP A 1 82 ? -2.948 0.001 -10.362 1.00 94.62 82 ASP A C 1
ATOM 633 O O . ASP A 1 82 ? -2.565 -0.620 -9.370 1.00 94.62 82 ASP A O 1
ATOM 637 N N . MET A 1 83 ? -2.583 1.267 -10.586 1.00 94.81 83 MET A N 1
ATOM 638 C CA . MET A 1 83 ? -1.719 2.021 -9.669 1.00 94.81 83 MET A CA 1
ATOM 639 C C . MET A 1 83 ? -2.408 2.263 -8.322 1.00 94.81 83 MET A C 1
ATOM 641 O O . MET A 1 83 ? -3.549 2.733 -8.260 1.00 94.81 83 MET A O 1
ATOM 645 N N . VAL A 1 84 ? -1.679 2.009 -7.238 1.00 95.00 84 VAL A N 1
ATOM 646 C CA . VAL A 1 84 ? -2.143 2.158 -5.857 1.00 95.00 84 VAL A CA 1
ATOM 647 C C . VAL A 1 84 ? -1.304 3.218 -5.159 1.00 95.00 84 VAL A C 1
ATOM 649 O O . VAL A 1 84 ? -0.074 3.164 -5.143 1.00 95.00 84 VAL A O 1
ATOM 652 N N . ARG A 1 85 ? -1.988 4.188 -4.558 1.00 90.31 85 ARG A N 1
ATOM 653 C CA . ARG A 1 85 ? -1.399 5.196 -3.689 1.00 90.31 85 ARG A CA 1
ATOM 654 C C . ARG A 1 85 ? -1.530 4.742 -2.243 1.00 90.31 85 ARG A C 1
ATOM 656 O O . ARG A 1 85 ? -2.622 4.405 -1.791 1.00 90.31 85 ARG A O 1
ATOM 663 N N . ILE A 1 86 ? -0.418 4.784 -1.526 1.00 92.56 86 ILE A N 1
ATOM 664 C CA . ILE A 1 86 ? -0.341 4.480 -0.098 1.00 92.56 86 ILE A CA 1
ATOM 665 C C . ILE A 1 86 ? 0.004 5.783 0.618 1.00 92.56 86 ILE A C 1
ATOM 667 O O . ILE A 1 86 ? 0.964 6.449 0.236 1.00 92.56 86 ILE A O 1
ATOM 671 N N . GLU A 1 87 ? -0.798 6.175 1.610 1.00 85.62 87 GLU A N 1
ATOM 672 C CA . GLU A 1 87 ? -0.823 7.555 2.126 1.00 85.62 87 GLU A CA 1
ATOM 673 C C . GLU A 1 87 ? 0.532 8.019 2.695 1.00 85.62 87 GLU A C 1
ATOM 675 O O . GLU A 1 87 ? 0.915 9.172 2.517 1.00 85.62 87 GLU A O 1
ATOM 680 N N . VAL A 1 88 ? 1.278 7.114 3.336 1.00 83.06 88 VAL A N 1
ATOM 681 C CA . VAL A 1 88 ? 2.562 7.415 4.005 1.00 83.06 88 VAL A CA 1
ATOM 682 C C . VAL A 1 88 ? 3.788 6.870 3.269 1.00 83.06 88 VAL A C 1
ATOM 684 O O . VAL A 1 88 ? 4.904 6.965 3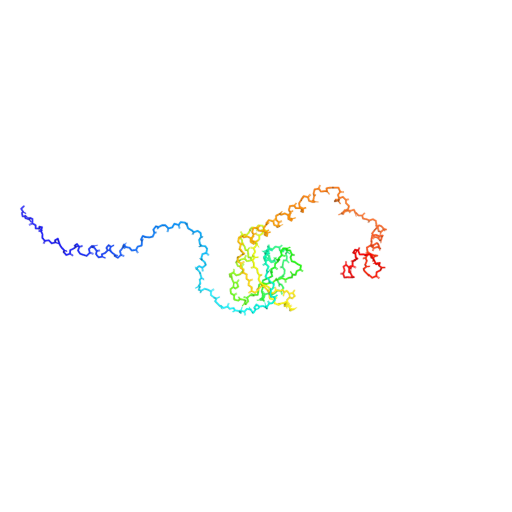.781 1.00 83.06 88 VAL A O 1
ATOM 687 N N . ALA A 1 89 ? 3.607 6.256 2.098 1.00 82.62 89 ALA A N 1
ATOM 688 C CA . ALA A 1 89 ? 4.709 5.630 1.382 1.00 82.62 89 ALA A CA 1
ATOM 689 C C . ALA A 1 89 ? 5.308 6.571 0.330 1.00 82.62 89 ALA A C 1
ATOM 691 O O . ALA A 1 89 ? 4.597 7.195 -0.453 1.00 82.62 89 ALA A O 1
ATOM 692 N N . ASN A 1 90 ? 6.639 6.593 0.255 1.00 76.75 90 ASN A N 1
ATOM 693 C CA . ASN A 1 90 ? 7.388 7.358 -0.750 1.00 76.75 90 ASN A CA 1
ATOM 694 C C . ASN A 1 90 ? 7.646 6.568 -2.049 1.00 76.75 90 ASN A C 1
ATOM 696 O O . ASN A 1 90 ? 8.393 7.025 -2.910 1.00 76.75 90 ASN A O 1
ATOM 700 N N . ALA A 1 91 ? 7.082 5.364 -2.178 1.00 84.44 91 ALA A N 1
ATOM 701 C CA . ALA A 1 91 ? 7.259 4.484 -3.330 1.00 84.44 91 ALA A CA 1
ATOM 702 C C . ALA A 1 91 ? 5.946 4.304 -4.105 1.00 84.44 91 ALA A C 1
ATOM 704 O O . ALA A 1 91 ? 4.860 4.536 -3.577 1.00 84.44 91 ALA A O 1
ATOM 705 N N . LEU A 1 92 ? 6.056 3.870 -5.362 1.00 88.81 92 LEU A N 1
ATOM 706 C CA . LEU A 1 92 ? 4.911 3.526 -6.201 1.00 88.81 92 LEU A CA 1
ATOM 707 C C . LEU A 1 92 ? 4.541 2.054 -6.026 1.00 88.81 92 LEU A C 1
ATOM 709 O O . LEU A 1 92 ? 5.419 1.189 -5.971 1.00 88.81 92 LEU A O 1
ATOM 713 N N . TYR A 1 93 ? 3.239 1.781 -5.983 1.00 94.81 93 TYR A N 1
ATOM 714 C CA . TYR A 1 93 ? 2.681 0.442 -5.837 1.00 94.81 93 TYR A CA 1
ATOM 715 C C . TYR A 1 93 ? 1.613 0.201 -6.896 1.00 94.81 93 TYR A C 1
ATOM 717 O O . TYR A 1 93 ? 1.013 1.145 -7.411 1.00 94.81 93 TYR A O 1
ATOM 725 N N . TYR A 1 94 ? 1.355 -1.063 -7.208 1.00 96.62 94 TYR A N 1
ATOM 726 C CA . TYR A 1 94 ? 0.279 -1.434 -8.117 1.00 96.62 94 TYR A CA 1
ATOM 727 C C . TYR A 1 94 ? -0.307 -2.798 -7.786 1.00 96.62 94 TYR A C 1
ATOM 729 O O . TYR A 1 94 ? 0.372 -3.657 -7.227 1.00 96.62 94 TYR A O 1
ATOM 737 N N . LEU A 1 95 ? -1.568 -2.999 -8.153 1.00 96.69 95 LEU A N 1
ATOM 738 C CA . LEU A 1 95 ? -2.214 -4.303 -8.147 1.00 96.69 95 LEU A CA 1
ATOM 739 C C . LEU A 1 95 ? -2.078 -4.916 -9.555 1.00 96.69 95 LEU A C 1
ATOM 741 O O . LEU A 1 95 ? -2.697 -4.381 -10.481 1.00 96.69 95 LEU A O 1
ATOM 745 N N . PRO A 1 96 ? -1.283 -5.987 -9.751 1.00 95.88 96 PRO A N 1
ATOM 746 C CA . PRO A 1 96 ? -1.131 -6.624 -11.062 1.00 95.88 96 PRO A CA 1
ATOM 747 C C . PRO A 1 96 ? -2.470 -7.164 -11.558 1.00 95.88 96 PRO A C 1
ATOM 749 O O . PRO A 1 96 ? -3.176 -7.805 -10.788 1.00 95.88 96 PRO A O 1
ATOM 752 N N . ARG A 1 97 ? -2.850 -6.916 -12.816 1.00 93.62 97 ARG A N 1
ATOM 753 C CA . ARG A 1 97 ? -4.185 -7.305 -13.322 1.00 93.62 97 ARG A CA 1
ATOM 754 C C . ARG A 1 97 ? -4.336 -8.818 -13.499 1.00 93.62 97 ARG A C 1
ATOM 756 O O . ARG A 1 97 ? -5.443 -9.340 -13.429 1.00 93.62 97 ARG A O 1
ATOM 763 N N . ASP A 1 98 ? -3.226 -9.504 -13.718 1.00 93.00 98 ASP A N 1
ATOM 764 C CA . ASP A 1 98 ? -3.124 -10.951 -13.857 1.00 93.00 98 ASP A CA 1
ATOM 765 C C . ASP A 1 98 ? -2.998 -11.681 -12.514 1.00 93.00 98 ASP A C 1
ATOM 767 O O . ASP A 1 98 ? -2.944 -12.906 -12.518 1.00 93.00 98 ASP A O 1
ATOM 771 N N . ILE A 1 99 ? -2.964 -10.987 -11.369 1.00 93.50 99 ILE A N 1
ATOM 772 C CA . ILE A 1 99 ? -2.876 -11.651 -10.065 1.00 93.50 99 ILE A CA 1
ATOM 773 C C . ILE A 1 99 ? -4.126 -12.479 -9.767 1.00 93.50 99 ILE A C 1
ATOM 775 O O . ILE A 1 99 ? -5.267 -12.058 -9.983 1.00 93.50 99 ILE A O 1
ATOM 779 N N . LYS A 1 100 ? -3.915 -13.654 -9.177 1.00 91.19 100 LYS A N 1
ATOM 780 C CA . LYS A 1 100 ? -5.000 -14.446 -8.600 1.00 91.19 100 LYS A CA 1
ATOM 781 C C . LYS A 1 100 ? -5.783 -13.610 -7.578 1.00 91.19 100 LYS A C 1
ATOM 783 O O . LYS A 1 100 ? -5.204 -12.869 -6.789 1.00 91.19 100 LYS A O 1
ATOM 788 N N . HIS A 1 101 ? -7.109 -13.733 -7.587 1.00 91.31 101 HIS A N 1
ATOM 789 C CA . HIS A 1 101 ? -8.015 -12.949 -6.734 1.00 91.31 101 HIS A CA 1
ATOM 790 C C . HIS A 1 101 ? -7.978 -11.424 -6.965 1.00 91.31 101 HIS A C 1
ATOM 792 O O . HIS A 1 101 ? -8.406 -10.675 -6.082 1.00 91.31 101 HIS A O 1
ATOM 798 N N . HIS A 1 102 ? -7.551 -10.952 -8.149 1.00 92.94 102 HIS A N 1
ATOM 799 C CA . HIS A 1 102 ? -7.523 -9.520 -8.499 1.00 92.94 102 HIS A CA 1
ATOM 800 C C . HIS A 1 102 ? -8.798 -8.779 -8.088 1.00 92.94 102 HIS A C 1
ATOM 802 O O . HIS A 1 102 ? -8.721 -7.785 -7.374 1.00 92.94 102 HIS A O 1
ATOM 808 N N . ALA A 1 103 ? -9.974 -9.295 -8.459 1.00 92.69 103 ALA A N 1
ATOM 809 C CA . ALA A 1 103 ? -11.251 -8.644 -8.171 1.00 92.69 103 ALA A CA 1
ATOM 810 C C . ALA A 1 103 ? -11.523 -8.486 -6.662 1.00 92.69 103 ALA A C 1
ATOM 812 O O . ALA A 1 103 ? -12.039 -7.454 -6.227 1.00 92.69 103 ALA A O 1
ATOM 813 N N . ALA A 1 104 ? -11.153 -9.485 -5.855 1.00 93.50 104 ALA A N 1
ATOM 814 C CA . ALA A 1 104 ? -11.309 -9.430 -4.405 1.00 93.50 104 ALA A CA 1
ATOM 815 C C . ALA A 1 104 ? -10.355 -8.396 -3.789 1.00 93.50 104 ALA A C 1
ATOM 817 O O . ALA A 1 104 ? -10.780 -7.561 -2.989 1.00 93.50 104 ALA A O 1
ATOM 818 N N . TYR A 1 105 ? -9.092 -8.386 -4.221 1.00 95.88 105 TYR A N 1
ATOM 819 C CA . TYR A 1 105 ? -8.112 -7.393 -3.779 1.00 95.88 105 TYR A CA 1
ATOM 820 C C . TYR A 1 105 ? -8.506 -5.983 -4.210 1.00 95.88 105 TYR A C 1
ATOM 822 O O . TYR A 1 105 ? -8.476 -5.062 -3.398 1.00 95.88 105 TYR A O 1
ATOM 830 N N . ALA A 1 106 ? -8.972 -5.810 -5.445 1.00 95.31 106 ALA A N 1
ATOM 831 C CA . ALA A 1 106 ? -9.432 -4.525 -5.946 1.00 95.31 106 ALA A CA 1
ATOM 832 C C . ALA A 1 106 ? -10.618 -3.982 -5.137 1.00 95.31 106 ALA A C 1
ATOM 834 O O . ALA A 1 106 ? -10.672 -2.784 -4.859 1.00 95.31 106 ALA A O 1
ATOM 835 N N . LYS A 1 107 ? -11.538 -4.854 -4.700 1.00 95.31 107 LYS A N 1
ATOM 836 C CA . LYS A 1 107 ? -12.643 -4.471 -3.810 1.00 95.31 107 LYS A CA 1
ATOM 837 C C . LYS A 1 107 ? -12.131 -3.950 -2.463 1.00 95.31 107 LYS A C 1
ATOM 839 O O . LYS A 1 107 ? -12.605 -2.910 -2.014 1.00 95.31 107 LYS A O 1
ATOM 844 N N . LEU A 1 108 ? -11.154 -4.626 -1.852 1.00 95.81 108 LEU A N 1
ATOM 845 C CA . LEU A 1 108 ? -10.539 -4.176 -0.596 1.00 95.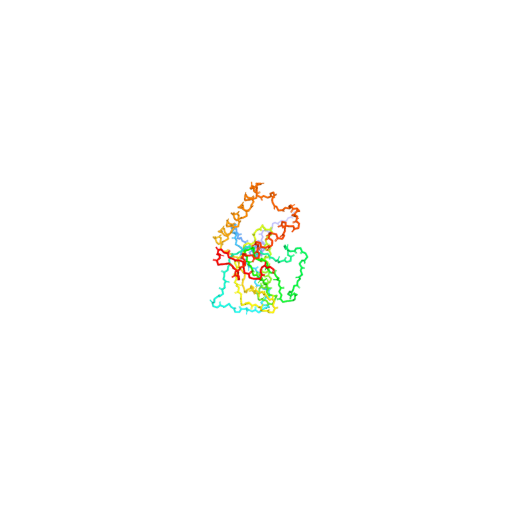81 108 LEU A CA 1
ATOM 846 C C . LEU A 1 108 ? -9.806 -2.836 -0.762 1.00 95.81 108 LEU A C 1
ATOM 848 O O . LEU A 1 108 ? -9.964 -1.941 0.061 1.00 95.81 108 LEU A O 1
ATOM 852 N N . LEU A 1 109 ? -9.047 -2.664 -1.849 1.00 95.75 109 LEU A N 1
ATOM 853 C CA . LEU A 1 109 ? -8.295 -1.432 -2.123 1.00 95.75 109 LEU A CA 1
ATOM 854 C C . LEU A 1 109 ? -9.188 -0.231 -2.459 1.00 95.75 109 LEU A C 1
ATOM 856 O O . LEU A 1 109 ? -8.814 0.906 -2.173 1.00 95.75 109 LEU A O 1
ATOM 860 N N . LYS A 1 110 ? -10.359 -0.473 -3.059 1.00 94.56 110 LYS A N 1
ATOM 861 C CA . LYS A 1 110 ? -11.357 0.570 -3.320 1.00 94.56 110 LYS A CA 1
ATOM 862 C C . LYS A 1 110 ? -11.976 1.099 -2.023 1.00 94.56 110 LYS A C 1
ATOM 864 O O . LYS A 1 110 ? -12.263 2.290 -1.926 1.00 94.56 110 LYS A O 1
ATOM 869 N N . GLY A 1 111 ? -12.166 0.216 -1.043 1.00 91.44 111 GLY A N 1
ATOM 870 C CA . GLY A 1 111 ? -12.784 0.550 0.234 1.00 91.44 111 GLY A CA 1
ATOM 871 C C . GLY A 1 111 ? -14.265 0.916 0.114 1.00 91.44 111 GLY A C 1
ATOM 872 O O . GLY A 1 111 ? -14.929 0.653 -0.892 1.00 91.44 111 GLY A O 1
ATOM 873 N N . ASP A 1 112 ? -14.782 1.529 1.173 1.00 88.56 112 ASP A N 1
ATOM 874 C CA . ASP A 1 112 ? -16.183 1.932 1.350 1.00 88.56 112 ASP A CA 1
ATOM 875 C C . ASP A 1 112 ? -16.422 3.441 1.135 1.00 88.56 112 ASP A C 1
ATOM 877 O O . ASP A 1 112 ? -17.532 3.931 1.333 1.00 88.56 112 ASP A O 1
ATOM 881 N N . GLY A 1 113 ? -15.390 4.185 0.721 1.00 84.25 113 GLY A N 1
ATOM 882 C CA . GLY A 1 113 ? -15.435 5.645 0.585 1.00 84.25 113 GLY A CA 1
ATOM 883 C C . GLY A 1 113 ? -15.148 6.410 1.881 1.00 84.25 113 GLY A C 1
ATOM 884 O O . GLY A 1 113 ? -15.267 7.636 1.900 1.00 84.25 113 GLY A O 1
ATOM 885 N N . SER A 1 114 ? -14.753 5.721 2.955 1.00 86.50 114 SER A N 1
ATOM 886 C CA . SER A 1 114 ? -14.229 6.363 4.163 1.00 86.50 114 SER A CA 1
ATOM 887 C C . SER A 1 114 ? -12.978 7.211 3.879 1.00 86.50 114 SER A C 1
ATOM 889 O O . SER A 1 114 ? -12.273 7.033 2.882 1.00 86.50 114 SER A O 1
ATOM 891 N N . ARG A 1 115 ? -12.682 8.162 4.783 1.00 87.12 115 ARG A N 1
ATOM 892 C CA . ARG A 1 115 ? -11.505 9.050 4.675 1.00 87.12 115 ARG A CA 1
ATOM 893 C C . ARG A 1 115 ? -10.196 8.257 4.577 1.00 87.12 115 ARG A C 1
ATOM 895 O O . ARG A 1 115 ? -9.312 8.654 3.819 1.00 87.12 115 ARG A O 1
ATOM 902 N N . PHE A 1 116 ? -10.099 7.164 5.333 1.00 91.81 116 PHE A N 1
ATOM 903 C CA . PHE A 1 116 ? -8.947 6.270 5.384 1.00 91.81 116 PHE A CA 1
ATOM 904 C C . PHE A 1 116 ? -9.399 4.839 5.105 1.00 91.81 116 PHE A C 1
ATOM 906 O O . PHE A 1 116 ? -10.117 4.249 5.911 1.00 91.81 116 PHE A O 1
ATOM 913 N N . ASN A 1 117 ? -8.941 4.265 3.994 1.00 95.69 117 ASN A N 1
ATOM 914 C CA . ASN A 1 117 ? -9.194 2.865 3.676 1.00 95.69 117 ASN A CA 1
ATOM 915 C C . ASN A 1 117 ? -8.005 2.013 4.128 1.00 95.69 117 ASN A C 1
ATOM 917 O O . ASN A 1 117 ? -7.024 1.865 3.400 1.00 95.69 117 ASN A O 1
ATOM 921 N N . ILE A 1 118 ? -8.077 1.509 5.360 1.00 96.12 118 ILE A N 1
ATOM 922 C CA . ILE A 1 118 ? -6.979 0.777 5.995 1.00 96.12 118 ILE A CA 1
ATOM 923 C C . ILE A 1 118 ? -7.042 -0.696 5.606 1.00 96.12 118 ILE A C 1
ATOM 925 O O . ILE A 1 118 ? -7.985 -1.398 5.975 1.00 96.12 118 ILE A O 1
ATOM 929 N N . VAL A 1 119 ? -6.005 -1.169 4.919 1.00 97.06 119 VAL A N 1
ATOM 930 C CA . VAL A 1 119 ? -5.859 -2.576 4.532 1.00 97.06 119 VAL A CA 1
ATOM 931 C C . VAL A 1 119 ? -4.505 -3.122 4.967 1.00 97.06 119 VAL A C 1
ATOM 933 O O . VAL A 1 119 ? -3.559 -2.361 5.182 1.00 97.06 119 VAL A O 1
ATOM 936 N N . LYS A 1 120 ? -4.400 -4.449 5.046 1.00 97.62 120 LYS A N 1
ATOM 937 C CA . LYS A 1 120 ? -3.129 -5.156 5.195 1.00 97.62 120 LYS A CA 1
ATOM 938 C C . LYS A 1 120 ? -2.680 -5.662 3.832 1.00 97.62 120 LYS A C 1
ATOM 940 O O . LYS A 1 120 ? -3.471 -6.273 3.118 1.00 97.62 120 LYS A O 1
ATOM 945 N N . TYR A 1 121 ? -1.435 -5.419 3.449 1.00 96.25 121 TYR A N 1
ATOM 946 C CA . TYR A 1 121 ? -0.920 -5.861 2.156 1.00 96.25 121 TYR A CA 1
ATOM 947 C C . TYR A 1 121 ? 0.489 -6.429 2.263 1.00 96.25 121 TYR A C 1
ATOM 949 O O . TYR A 1 121 ? 1.284 -6.037 3.116 1.00 96.25 121 TYR A O 1
ATOM 957 N N . THR A 1 122 ? 0.789 -7.362 1.363 1.00 96.44 122 THR A N 1
ATOM 958 C CA . THR A 1 122 ? 2.122 -7.935 1.176 1.00 96.44 122 THR A CA 1
ATOM 959 C C . THR A 1 122 ? 2.703 -7.443 -0.139 1.00 96.44 122 THR A C 1
ATOM 961 O O . THR A 1 122 ? 2.037 -7.470 -1.178 1.00 96.44 122 THR A O 1
ATOM 964 N N . VAL A 1 123 ? 3.955 -7.000 -0.091 1.00 94.56 123 VAL A N 1
ATOM 965 C CA . VAL A 1 123 ? 4.653 -6.395 -1.225 1.00 94.56 123 VAL A CA 1
ATOM 966 C C . VAL A 1 123 ? 5.617 -7.399 -1.856 1.00 94.56 123 VAL A C 1
ATOM 968 O O . VAL A 1 123 ? 6.424 -8.014 -1.157 1.00 94.56 123 VAL A O 1
ATOM 971 N N . GLY A 1 124 ? 5.551 -7.546 -3.180 1.00 93.25 124 GLY A N 1
ATOM 972 C CA . GLY A 1 124 ? 6.486 -8.364 -3.953 1.00 93.25 124 GLY A CA 1
ATOM 973 C C . GLY A 1 124 ? 7.784 -7.633 -4.313 1.00 93.25 124 GLY A C 1
ATOM 974 O O . GLY A 1 124 ? 8.065 -6.525 -3.851 1.00 93.25 124 GLY A O 1
ATOM 975 N N . HIS A 1 125 ? 8.602 -8.250 -5.166 1.00 91.88 125 HIS A N 1
ATOM 976 C CA . HIS A 1 125 ? 9.834 -7.625 -5.649 1.00 91.88 125 HIS A CA 1
ATOM 977 C C . HIS A 1 125 ? 9.554 -6.415 -6.544 1.00 91.88 125 HIS A C 1
ATOM 979 O O . HIS A 1 125 ? 8.619 -6.417 -7.341 1.00 91.88 125 HIS A O 1
ATOM 985 N N . TYR A 1 126 ? 10.403 -5.391 -6.433 1.00 90.56 126 TYR A N 1
ATOM 986 C CA . TYR A 1 126 ? 10.311 -4.188 -7.257 1.00 90.56 126 TYR A CA 1
ATOM 987 C C . TYR A 1 126 ? 10.359 -4.531 -8.748 1.00 90.56 126 TYR A C 1
ATOM 989 O O . TYR A 1 126 ? 11.328 -5.144 -9.208 1.00 90.56 126 TYR A O 1
ATOM 997 N N . ASN A 1 127 ? 9.354 -4.093 -9.505 1.00 90.06 127 ASN A N 1
ATOM 998 C CA . ASN A 1 127 ? 9.357 -4.240 -10.950 1.00 90.06 127 ASN A CA 1
ATOM 999 C C . ASN A 1 127 ? 9.987 -2.994 -11.590 1.00 90.06 127 ASN A C 1
ATOM 1001 O O . ASN A 1 127 ? 9.413 -1.906 -11.559 1.00 90.06 127 ASN A O 1
ATOM 1005 N N . LYS A 1 128 ? 11.177 -3.165 -12.181 1.00 89.00 128 LYS A N 1
ATOM 1006 C CA . LYS A 1 128 ? 11.928 -2.082 -12.836 1.00 89.00 128 LYS A CA 1
ATOM 1007 C C . LYS A 1 128 ? 11.254 -1.552 -14.101 1.00 89.00 128 LYS A C 1
ATOM 1009 O O . LYS A 1 128 ? 11.474 -0.395 -14.427 1.00 89.00 128 LYS A O 1
ATOM 1014 N N . GLU A 1 129 ? 10.470 -2.376 -14.795 1.00 89.25 129 GLU A N 1
ATOM 1015 C CA . GLU A 1 129 ? 9.741 -1.975 -16.004 1.00 89.25 129 GLU A CA 1
ATOM 1016 C C . GLU A 1 129 ? 8.701 -0.901 -15.681 1.00 89.25 129 GLU A C 1
ATOM 1018 O O . GLU A 1 129 ? 8.608 0.112 -16.365 1.00 89.25 129 GLU A O 1
ATOM 1023 N N . TYR A 1 130 ? 7.981 -1.097 -14.577 1.00 86.31 130 TYR A N 1
ATOM 1024 C CA . TYR A 1 130 ? 6.901 -0.213 -14.143 1.00 86.31 130 TYR A CA 1
ATOM 1025 C C . TYR A 1 130 ? 7.323 0.804 -13.083 1.00 86.31 130 TYR A C 1
ATOM 1027 O O . TYR A 1 130 ? 6.524 1.633 -12.657 1.00 86.31 130 TYR A O 1
ATOM 1035 N N . GLY A 1 131 ? 8.563 0.719 -12.604 1.00 89.12 131 GLY A N 1
ATOM 1036 C CA . GLY A 1 131 ? 9.065 1.585 -11.546 1.00 89.12 131 GLY A CA 1
ATOM 1037 C C . GLY A 1 131 ? 8.305 1.457 -10.216 1.00 89.12 131 GLY A C 1
ATOM 1038 O O . GLY A 1 131 ? 8.348 2.384 -9.404 1.00 89.12 131 GLY A O 1
ATOM 1039 N N . ALA A 1 132 ? 7.621 0.333 -9.976 1.00 91.75 132 ALA A N 1
ATOM 1040 C CA . ALA A 1 132 ? 6.669 0.167 -8.880 1.00 91.75 132 ALA A CA 1
ATOM 1041 C C . ALA A 1 132 ? 6.728 -1.232 -8.245 1.00 91.75 132 ALA A C 1
ATOM 1043 O O . ALA A 1 132 ? 7.172 -2.213 -8.852 1.00 91.75 132 ALA A O 1
ATOM 1044 N N . PHE A 1 133 ? 6.261 -1.333 -7.003 1.00 93.44 133 PHE A N 1
ATOM 1045 C CA . PHE A 1 133 ? 6.144 -2.596 -6.283 1.00 93.44 133 PHE A CA 1
ATOM 1046 C C . PHE A 1 133 ? 4.760 -3.242 -6.491 1.00 93.44 133 PHE A C 1
ATOM 1048 O O . PHE A 1 133 ? 3.746 -2.579 -6.262 1.00 93.44 133 PHE A O 1
ATOM 1055 N N . PRO A 1 134 ? 4.681 -4.529 -6.868 1.00 95.50 134 PRO A N 1
ATOM 1056 C CA . PRO A 1 134 ? 3.409 -5.234 -6.955 1.00 95.50 134 PRO A CA 1
ATOM 1057 C C . PRO A 1 134 ? 2.870 -5.565 -5.559 1.00 95.50 134 PRO A C 1
ATOM 1059 O O . PRO A 1 134 ? 3.607 -6.044 -4.690 1.00 95.50 134 PRO A O 1
ATOM 1062 N N . LEU A 1 135 ? 1.571 -5.363 -5.360 1.00 96.38 135 LEU A N 1
ATOM 1063 C CA . LEU A 1 135 ? 0.828 -5.911 -4.231 1.00 96.38 135 LEU A CA 1
ATOM 1064 C C . LEU A 1 135 ? 0.477 -7.363 -4.552 1.00 96.38 135 LEU A C 1
ATOM 1066 O O . LEU A 1 135 ? -0.315 -7.625 -5.454 1.00 96.38 135 LEU A O 1
ATOM 1070 N N . ILE A 1 136 ? 1.089 -8.299 -3.827 1.00 95.62 136 ILE A N 1
ATOM 1071 C CA . ILE A 1 136 ? 0.955 -9.742 -4.088 1.00 95.62 136 ILE A CA 1
ATOM 1072 C C . ILE A 1 136 ? -0.065 -10.428 -3.173 1.00 95.62 136 ILE A C 1
ATOM 1074 O O . ILE A 1 136 ? -0.429 -11.578 -3.394 1.00 95.62 136 ILE A O 1
ATOM 1078 N N . LYS A 1 137 ? -0.527 -9.725 -2.136 1.00 95.81 137 LYS A N 1
ATOM 1079 C CA . LYS A 1 137 ? -1.609 -10.163 -1.254 1.00 95.81 137 LYS A CA 1
ATOM 1080 C C . LYS A 1 137 ? -2.255 -8.942 -0.614 1.00 95.81 137 LYS A C 1
ATOM 1082 O O . LYS A 1 137 ? -1.533 -8.052 -0.163 1.00 95.81 137 LYS A O 1
ATOM 1087 N N . VAL A 1 138 ? -3.583 -8.909 -0.551 1.00 96.62 138 VAL A N 1
ATOM 1088 C CA . VAL A 1 138 ? -4.348 -7.869 0.151 1.00 96.62 138 VAL A CA 1
ATOM 1089 C C . VAL A 1 138 ? -5.365 -8.540 1.062 1.00 96.62 138 VAL A C 1
ATOM 1091 O O . VAL A 1 138 ? -6.064 -9.464 0.651 1.00 96.62 138 VAL A O 1
ATOM 1094 N N . GLU A 1 139 ? -5.424 -8.090 2.306 1.00 96.50 139 GLU A N 1
ATOM 1095 C CA . GLU A 1 139 ? -6.202 -8.698 3.377 1.00 96.50 139 GLU A CA 1
ATOM 1096 C C . GLU A 1 139 ? -6.907 -7.625 4.206 1.00 96.50 139 GLU A C 1
ATOM 1098 O O . GLU A 1 139 ? -6.482 -6.466 4.284 1.00 96.50 139 GLU A O 1
ATOM 1103 N N . VAL A 1 140 ? -7.987 -8.040 4.863 1.00 96.19 140 VAL A N 1
ATOM 1104 C CA . VAL A 1 140 ? -8.607 -7.242 5.918 1.00 96.19 140 VAL A CA 1
ATOM 1105 C C . VAL A 1 140 ? -7.676 -7.288 7.141 1.00 96.19 140 VAL A C 1
ATOM 1107 O O . VAL A 1 140 ? -7.311 -8.383 7.571 1.00 96.19 140 VAL A O 1
ATOM 1110 N N . PRO A 1 141 ? -7.243 -6.137 7.686 1.00 96.06 141 PRO A N 1
ATOM 1111 C CA . PRO A 1 141 ? -6.408 -6.096 8.884 1.00 96.06 141 PRO A CA 1
ATOM 1112 C C . PRO A 1 141 ? -7.188 -6.591 10.107 1.00 96.06 141 PRO A C 1
ATOM 1114 O O . PRO A 1 141 ? -8.422 -6.548 10.125 1.00 96.06 141 PRO A O 1
ATOM 1117 N N . SER A 1 142 ? -6.478 -7.008 11.159 1.00 96.62 142 SER A N 1
ATOM 1118 C CA . SER A 1 142 ? -7.128 -7.266 12.449 1.00 96.62 142 SER A CA 1
ATOM 1119 C C . SER A 1 142 ? -7.778 -5.985 12.983 1.00 96.62 142 SER A C 1
ATOM 1121 O O . SER A 1 142 ? -7.420 -4.868 12.591 1.00 96.62 142 SER A O 1
ATOM 1123 N N . LYS A 1 143 ? -8.730 -6.129 13.909 1.00 96.25 143 LYS A N 1
ATOM 1124 C CA . LYS A 1 143 ? -9.381 -4.974 14.532 1.00 96.25 143 LYS A CA 1
ATOM 1125 C C . LYS A 1 143 ? -8.358 -4.068 15.224 1.00 96.25 143 LYS A C 1
ATOM 1127 O O . LYS A 1 143 ? -8.386 -2.858 15.043 1.00 96.25 143 LYS A O 1
ATOM 1132 N N . GLU A 1 144 ? -7.419 -4.659 15.952 1.00 96.56 144 GLU A N 1
ATOM 1133 C CA . GLU A 1 144 ? -6.354 -3.951 16.661 1.00 96.56 144 GLU A CA 1
ATOM 1134 C C . GLU A 1 144 ? -5.406 -3.233 15.691 1.00 96.56 144 GLU A C 1
ATOM 1136 O O . GLU A 1 144 ? -5.058 -2.074 15.919 1.00 96.56 144 GLU A O 1
ATOM 1141 N N . GLU A 1 145 ? -5.013 -3.894 14.594 1.00 96.44 145 GLU A N 1
ATOM 1142 C CA . GLU A 1 145 ? -4.187 -3.295 13.538 1.00 96.44 145 GLU A CA 1
ATOM 1143 C C . GLU A 1 145 ? -4.898 -2.090 12.901 1.00 96.44 145 GLU A C 1
ATOM 1145 O O . GLU A 1 145 ? -4.296 -1.024 12.735 1.00 96.44 145 GLU A O 1
ATOM 1150 N N . LYS A 1 146 ? -6.190 -2.245 12.585 1.00 95.06 146 LYS A N 1
ATOM 1151 C CA . LYS A 1 146 ? -7.021 -1.197 11.986 1.00 95.06 146 LYS A CA 1
ATOM 1152 C C . LYS A 1 146 ? -7.191 -0.002 12.920 1.00 95.06 146 LYS A C 1
ATOM 1154 O O . LYS A 1 146 ? -6.936 1.123 12.499 1.00 95.06 146 LYS A O 1
ATOM 1159 N N . ASP A 1 147 ? -7.591 -0.241 14.167 1.00 95.62 147 ASP A N 1
ATOM 1160 C CA . ASP A 1 147 ? -7.871 0.810 15.150 1.00 95.62 147 ASP A CA 1
ATOM 1161 C C . ASP A 1 147 ? -6.593 1.589 15.505 1.00 95.62 147 ASP A C 1
ATOM 1163 O O . ASP A 1 147 ? -6.609 2.819 15.588 1.00 95.62 147 ASP A O 1
ATOM 1167 N N . SER A 1 148 ? -5.462 0.887 15.649 1.00 95.81 148 SER A N 1
ATOM 1168 C CA . SER A 1 148 ? -4.153 1.504 15.896 1.00 95.81 148 SER A CA 1
ATOM 1169 C C . SER A 1 148 ? -3.729 2.422 14.744 1.00 95.81 148 SER A C 1
ATOM 1171 O O . SER A 1 148 ? -3.350 3.575 14.967 1.00 95.81 148 SER A O 1
ATOM 1173 N N . MET A 1 149 ? -3.845 1.942 13.501 1.00 95.00 149 MET A N 1
ATOM 1174 C CA . MET A 1 149 ? -3.473 2.719 12.318 1.00 95.00 149 MET A CA 1
ATOM 1175 C C . MET A 1 149 ? -4.430 3.895 12.076 1.00 95.00 149 MET A C 1
ATOM 1177 O O . MET A 1 149 ? -3.986 4.988 11.729 1.00 95.00 149 MET A O 1
ATOM 1181 N N . LEU A 1 150 ? -5.733 3.708 12.312 1.00 94.38 150 LEU A N 1
ATOM 1182 C CA . LEU A 1 150 ? -6.723 4.780 12.204 1.00 94.38 150 LEU A CA 1
ATOM 1183 C C . LEU A 1 150 ? -6.422 5.906 13.191 1.00 94.38 150 LEU A C 1
ATOM 1185 O O . LEU A 1 150 ? -6.363 7.067 12.792 1.00 94.38 150 LEU A O 1
ATOM 1189 N N . LYS A 1 151 ? -6.155 5.555 14.453 1.00 94.88 151 LYS A N 1
ATOM 1190 C CA . LYS A 1 151 ? -5.776 6.522 15.484 1.00 94.88 151 LYS A CA 1
ATOM 1191 C C . LYS A 1 151 ? -4.519 7.300 15.091 1.00 94.88 151 LYS A C 1
ATOM 1193 O O . LYS A 1 151 ? -4.491 8.519 15.237 1.00 94.88 151 LYS A O 1
ATOM 1198 N N . TRP A 1 152 ? -3.503 6.614 14.562 1.00 93.50 152 TRP A N 1
ATOM 1199 C CA . TRP A 1 152 ? -2.285 7.269 14.081 1.00 93.50 152 TRP A CA 1
ATOM 1200 C C . TRP A 1 152 ? -2.588 8.294 12.981 1.00 93.50 152 TRP A C 1
ATOM 1202 O O . TRP A 1 152 ? -2.107 9.426 13.047 1.00 93.50 152 TRP A O 1
ATOM 1212 N N . PHE A 1 153 ? -3.427 7.935 12.003 1.00 92.38 153 PHE A N 1
ATOM 1213 C CA . PHE A 1 153 ? -3.849 8.863 10.954 1.00 92.38 153 PHE A CA 1
ATOM 1214 C C . PHE A 1 153 ? -4.618 10.058 11.522 1.00 92.38 153 PHE A C 1
ATOM 1216 O O . PHE A 1 153 ? -4.291 11.200 11.210 1.00 92.38 153 PHE A O 1
ATOM 1223 N N . GLU A 1 154 ? -5.610 9.830 12.378 1.00 91.38 154 GLU A N 1
ATOM 1224 C CA . GLU A 1 154 ? -6.390 10.913 12.985 1.00 91.38 154 GLU A CA 1
ATOM 1225 C C . GLU A 1 154 ? -5.503 11.899 13.759 1.00 91.38 154 GLU A C 1
ATOM 1227 O O . GLU A 1 154 ? -5.646 13.113 13.602 1.00 91.38 154 GLU A O 1
ATOM 1232 N N . GLU A 1 155 ? -4.536 11.400 14.533 1.00 90.50 155 GLU A N 1
ATOM 1233 C CA . GLU A 1 155 ? -3.571 12.231 15.258 1.00 90.50 155 GLU A CA 1
ATOM 1234 C C . GLU A 1 155 ? -2.639 13.001 14.311 1.00 90.50 155 GLU A C 1
ATOM 1236 O O . GLU A 1 155 ? -2.425 14.204 14.501 1.00 90.50 155 GLU A O 1
ATOM 1241 N N . ALA A 1 156 ? -2.126 12.345 13.265 1.00 87.62 156 ALA A N 1
ATOM 1242 C CA . ALA A 1 156 ? -1.249 12.964 12.276 1.00 87.62 156 ALA A CA 1
ATOM 1243 C C . ALA A 1 156 ? -1.950 14.112 11.533 1.00 87.62 156 ALA A C 1
ATOM 1245 O O . ALA A 1 156 ? -1.405 15.216 11.451 1.00 87.62 156 ALA A O 1
ATOM 1246 N N . TYR A 1 157 ? -3.176 13.900 11.051 1.00 83.44 157 TYR A N 1
ATOM 1247 C CA . TYR A 1 157 ? -3.929 14.945 10.352 1.00 83.44 157 TYR A CA 1
ATOM 1248 C C . TYR A 1 157 ? -4.411 16.052 11.294 1.00 83.44 157 TYR A C 1
ATOM 1250 O O . TYR A 1 157 ? -4.339 17.221 10.916 1.00 83.44 157 TYR A O 1
ATOM 1258 N N . ARG A 1 158 ? -4.808 15.734 12.536 1.00 83.88 158 ARG A N 1
ATOM 1259 C CA . ARG A 1 158 ? -5.137 16.764 13.535 1.00 83.88 158 ARG A CA 1
ATOM 1260 C C . ARG A 1 158 ? -3.943 17.677 13.802 1.00 83.88 158 ARG A C 1
ATOM 1262 O O . ARG A 1 158 ? -4.106 18.889 13.838 1.00 83.88 158 ARG A O 1
ATOM 1269 N N . SER A 1 159 ? -2.735 17.121 13.912 1.00 72.00 159 SER A N 1
ATOM 1270 C CA . SER A 1 159 ? -1.518 17.922 14.108 1.00 72.00 159 SER A CA 1
ATOM 1271 C C . SER A 1 159 ? -1.200 18.848 12.925 1.00 72.00 159 SER A C 1
ATOM 1273 O O . SER A 1 159 ? -0.668 19.936 13.126 1.00 72.00 159 SER A O 1
ATOM 1275 N N . GLN A 1 160 ? -1.563 18.464 11.696 1.00 65.19 160 GLN A N 1
ATOM 1276 C CA . GLN A 1 160 ? -1.421 19.327 10.518 1.00 65.19 160 GLN A CA 1
ATOM 1277 C C . GLN A 1 160 ? -2.465 20.449 10.494 1.00 65.19 160 GLN A C 1
ATOM 1279 O O . GLN A 1 160 ? -2.147 21.578 10.120 1.00 65.19 160 GLN A O 1
ATOM 1284 N N . GLU A 1 161 ? -3.701 20.149 10.900 1.00 63.00 161 GLU A N 1
ATOM 1285 C CA . GLU A 1 161 ? -4.789 21.126 10.996 1.00 63.00 161 GLU A CA 1
ATOM 1286 C C . GLU A 1 161 ? -4.538 22.123 12.147 1.00 63.00 161 GLU A C 1
ATOM 1288 O O . GLU A 1 161 ? -4.635 23.333 11.942 1.00 63.00 161 GLU A O 1
ATOM 1293 N N . GLU A 1 162 ? -4.098 21.658 13.319 1.00 57.56 162 GLU A N 1
ATOM 1294 C CA . GLU A 1 162 ? -3.747 22.499 14.477 1.00 57.56 162 GLU A CA 1
ATOM 1295 C C . GLU A 1 162 ? -2.413 23.240 14.284 1.00 57.56 162 GLU A C 1
ATOM 1297 O O . GLU A 1 162 ? -2.302 24.414 14.629 1.00 57.56 162 GLU A O 1
ATOM 1302 N N . GLY A 1 163 ? -1.420 22.624 13.637 1.00 47.94 163 GLY A N 1
ATOM 1303 C CA . GLY A 1 163 ? -0.182 23.295 13.219 1.00 47.94 163 GLY A CA 1
ATOM 1304 C C . GLY A 1 163 ? -0.402 24.370 12.146 1.00 47.94 163 GLY A C 1
ATOM 1305 O O . GLY A 1 163 ? 0.473 25.201 11.906 1.00 47.94 163 GLY A O 1
ATOM 1306 N N . SER A 1 164 ? -1.584 24.403 11.519 1.00 44.03 164 SER A N 1
ATOM 1307 C CA . SER A 1 164 ? -1.987 25.469 10.596 1.00 44.03 164 SER A CA 1
ATOM 1308 C C . SER A 1 164 ? -2.582 26.707 11.291 1.00 44.03 164 SER A C 1
ATOM 1310 O O . SER A 1 164 ? -2.782 27.728 10.626 1.00 44.03 164 SER A O 1
ATOM 1312 N N . LEU A 1 165 ? -2.796 26.648 12.615 1.00 38.78 165 LEU A N 1
ATOM 1313 C CA . LEU A 1 165 ? -3.217 27.771 13.465 1.00 38.78 165 LEU A CA 1
ATOM 1314 C C . LEU A 1 165 ? -2.052 28.597 14.027 1.00 38.78 165 LEU A C 1
ATOM 1316 O O . LEU A 1 165 ? -2.297 29.539 14.777 1.00 38.78 165 LEU A O 1
ATOM 1320 N N . ASP A 1 166 ? -0.806 28.348 13.608 1.00 40.25 166 ASP A N 1
ATOM 1321 C CA . ASP A 1 166 ? 0.271 29.320 13.809 1.00 40.25 166 ASP A CA 1
ATOM 1322 C C . ASP A 1 166 ? 0.305 30.331 12.648 1.00 40.25 166 ASP A C 1
ATOM 1324 O O . ASP A 1 166 ? 1.192 30.366 11.788 1.00 40.25 166 ASP A O 1
ATOM 1328 N N . GLN A 1 167 ? -0.735 31.169 12.614 1.00 42.22 167 GLN A N 1
ATOM 1329 C CA . GLN A 1 167 ? -0.939 32.274 11.669 1.00 42.22 167 GLN A CA 1
ATOM 1330 C C . GLN A 1 167 ? 0.188 33.328 11.696 1.00 42.22 167 GLN A C 1
ATOM 1332 O O . GLN A 1 167 ? 0.191 34.238 10.868 1.00 42.22 167 GLN A O 1
ATOM 1337 N N . THR A 1 168 ? 1.170 33.199 12.593 1.00 43.88 168 THR A N 1
ATOM 1338 C CA . THR A 1 168 ? 2.356 34.063 12.638 1.00 43.88 168 THR A CA 1
ATOM 1339 C C . THR A 1 168 ? 3.474 33.633 11.677 1.00 43.88 168 THR A C 1
ATOM 1341 O O . THR A 1 168 ? 4.325 34.455 11.341 1.00 43.88 168 THR A O 1
ATOM 1344 N N . SER A 1 169 ? 3.450 32.401 11.145 1.00 45.34 169 SER A N 1
ATOM 1345 C CA . SER A 1 169 ? 4.510 31.877 10.258 1.00 45.34 169 SER A CA 1
ATOM 1346 C C . SER A 1 169 ? 4.144 31.836 8.761 1.00 45.34 169 SER A C 1
ATOM 1348 O O . SER A 1 169 ? 5.028 31.773 7.906 1.00 45.34 169 SER A O 1
ATOM 1350 N N . ARG A 1 170 ? 2.856 31.959 8.401 1.00 40.28 170 ARG A N 1
ATOM 1351 C CA . ARG A 1 170 ? 2.371 31.945 6.998 1.00 40.28 170 ARG A CA 1
ATOM 1352 C C . ARG A 1 170 ? 2.362 33.302 6.282 1.00 40.28 170 ARG A C 1
ATOM 1354 O O . ARG A 1 170 ? 1.979 33.366 5.118 1.00 40.28 170 ARG A O 1
ATOM 1361 N N . ALA A 1 171 ? 2.842 34.374 6.911 1.00 38.34 171 ALA A N 1
ATOM 1362 C CA . ALA A 1 171 ? 2.985 35.680 6.257 1.00 38.34 171 ALA A CA 1
ATOM 1363 C C . ALA A 1 171 ? 4.284 35.839 5.428 1.00 38.34 171 ALA A C 1
ATOM 1365 O O . ALA A 1 171 ? 4.542 36.925 4.916 1.00 38.34 171 ALA A O 1
ATOM 1366 N N . ALA A 1 172 ? 5.104 34.789 5.274 1.00 46.50 172 ALA A N 1
ATOM 1367 C CA . ALA A 1 172 ? 6.414 34.882 4.611 1.00 46.50 172 ALA A CA 1
ATOM 1368 C C . ALA A 1 172 ? 6.558 34.079 3.300 1.00 46.50 172 ALA A C 1
ATOM 1370 O O . ALA A 1 172 ? 7.662 33.962 2.778 1.00 46.50 172 ALA A O 1
ATOM 1371 N N . SER A 1 173 ? 5.489 33.508 2.735 1.00 47.97 173 SER A N 1
ATOM 1372 C CA . SER A 1 173 ? 5.588 32.722 1.486 1.00 47.97 173 SER A CA 1
ATOM 1373 C C . SER A 1 173 ? 4.503 33.065 0.472 1.00 47.97 173 SER A C 1
ATOM 1375 O O . SER A 1 173 ? 3.785 32.206 -0.019 1.00 47.97 173 SER A O 1
ATOM 1377 N N . ALA A 1 174 ? 4.404 34.355 0.165 1.00 49.47 174 ALA A N 1
ATOM 1378 C CA . ALA A 1 174 ? 3.969 34.874 -1.135 1.00 49.47 174 ALA A CA 1
ATOM 1379 C C . ALA A 1 174 ? 4.414 36.341 -1.284 1.00 49.47 174 ALA A C 1
ATOM 1381 O O . ALA A 1 174 ? 3.696 37.180 -1.818 1.00 49.47 174 ALA A O 1
ATOM 1382 N N . THR A 1 175 ? 5.582 36.699 -0.754 1.00 54.72 175 THR A N 1
ATOM 1383 C CA . THR A 1 175 ? 6.175 38.010 -1.010 1.00 54.72 175 THR A CA 1
ATOM 1384 C C . THR A 1 175 ? 6.935 37.921 -2.324 1.00 54.72 175 THR A C 1
ATOM 1386 O O . THR A 1 175 ? 7.855 37.117 -2.463 1.00 54.72 175 THR A O 1
ATOM 1389 N N . THR A 1 176 ? 6.566 38.746 -3.305 1.00 55.00 176 THR A N 1
ATOM 1390 C CA . THR A 1 176 ? 7.434 39.062 -4.445 1.00 55.00 176 THR A CA 1
ATOM 1391 C C . THR A 1 176 ? 8.776 39.542 -3.897 1.00 55.00 176 THR A C 1
ATOM 1393 O O . THR A 1 176 ? 8.890 40.674 -3.430 1.00 55.00 176 THR A O 1
ATOM 1396 N N . MET A 1 177 ? 9.775 38.660 -3.888 1.00 60.69 177 MET A N 1
ATOM 1397 C CA . MET A 1 177 ? 11.140 39.011 -3.509 1.00 60.69 177 MET A CA 1
ATOM 1398 C C . MET A 1 177 ? 11.749 39.876 -4.609 1.00 60.69 177 MET A C 1
ATOM 1400 O O . MET A 1 177 ? 11.517 39.647 -5.799 1.00 60.69 177 MET A O 1
ATOM 1404 N N . THR A 1 178 ? 12.561 40.859 -4.232 1.00 76.12 178 THR A N 1
ATOM 1405 C CA . THR A 1 178 ? 13.378 41.563 -5.224 1.00 76.12 178 THR A CA 1
ATOM 1406 C C . THR A 1 178 ? 14.419 40.602 -5.806 1.00 76.12 178 THR A C 1
ATOM 1408 O O . THR A 1 178 ? 14.820 39.631 -5.161 1.00 76.12 178 THR A O 1
ATOM 1411 N N . LEU A 1 179 ? 14.904 40.872 -7.022 1.00 75.50 179 LEU A N 1
ATOM 1412 C CA . LEU A 1 179 ? 15.912 40.029 -7.681 1.00 75.50 179 LEU A CA 1
ATOM 1413 C C . LEU A 1 179 ? 17.163 39.822 -6.804 1.00 75.50 179 LEU A C 1
ATOM 1415 O O . LEU A 1 179 ? 17.717 38.727 -6.755 1.00 75.50 179 LEU A O 1
ATOM 1419 N N . GLN A 1 180 ? 17.561 40.848 -6.051 1.00 79.69 180 GLN A N 1
ATOM 1420 C CA . GLN A 1 180 ? 18.685 40.779 -5.119 1.00 79.69 180 GLN A CA 1
ATOM 1421 C C . GLN A 1 180 ? 18.406 39.839 -3.935 1.00 79.69 180 GLN A C 1
ATOM 1423 O O . GLN A 1 180 ? 19.274 39.056 -3.554 1.00 79.69 180 GLN A O 1
ATOM 1428 N N . GLN A 1 181 ? 17.192 39.874 -3.380 1.00 77.25 181 GLN A N 1
ATOM 1429 C CA . GLN A 1 181 ? 16.782 38.983 -2.291 1.00 77.25 181 GLN A CA 1
ATOM 1430 C C . GLN A 1 181 ? 16.694 37.528 -2.759 1.00 77.25 181 GLN A C 1
ATOM 1432 O O . GLN A 1 181 ? 17.167 36.632 -2.062 1.00 77.25 181 GLN A O 1
ATOM 1437 N N . ALA A 1 182 ? 16.172 37.293 -3.965 1.00 76.25 182 ALA A N 1
ATOM 1438 C CA . ALA A 1 182 ? 16.149 35.963 -4.564 1.00 76.25 182 ALA A CA 1
ATOM 1439 C C . ALA A 1 182 ? 17.575 35.424 -4.777 1.00 76.25 182 ALA A C 1
ATOM 1441 O O . ALA A 1 182 ? 17.869 34.290 -4.411 1.00 76.25 182 ALA A O 1
ATOM 1442 N N . GLN A 1 183 ? 18.494 36.246 -5.297 1.00 79.50 183 GLN A N 1
ATOM 1443 C CA . GLN A 1 183 ? 19.899 35.857 -5.466 1.00 79.50 183 GLN A CA 1
ATOM 1444 C C . GLN A 1 183 ? 20.574 35.513 -4.132 1.00 79.50 183 GLN A C 1
ATOM 1446 O O . GLN A 1 183 ? 21.294 34.519 -4.051 1.00 79.50 183 GLN A O 1
ATOM 1451 N N . GLN A 1 184 ? 20.327 36.296 -3.080 1.00 80.31 184 GLN A N 1
ATOM 1452 C CA . GLN A 1 184 ? 20.849 36.008 -1.742 1.00 80.31 184 GLN A CA 1
ATOM 1453 C C . GLN A 1 184 ? 20.290 34.699 -1.180 1.00 80.31 184 GLN A C 1
ATOM 1455 O O . GLN A 1 184 ? 21.066 33.878 -0.690 1.00 80.31 184 GLN A O 1
ATOM 1460 N N . PHE A 1 185 ? 18.983 34.469 -1.320 1.00 80.25 185 PHE A N 1
ATOM 1461 C CA . PHE A 1 185 ? 18.344 33.220 -0.916 1.00 80.25 185 PHE A CA 1
ATOM 1462 C C . PHE A 1 185 ? 18.941 32.018 -1.656 1.00 80.25 185 PHE A C 1
ATOM 1464 O O . PHE A 1 185 ? 19.386 31.066 -1.021 1.00 80.25 185 PHE A O 1
ATOM 1471 N N . PHE A 1 186 ? 19.043 32.076 -2.987 1.00 78.38 186 PHE A N 1
ATOM 1472 C CA . PHE A 1 186 ? 19.619 30.983 -3.775 1.00 78.38 186 PHE A CA 1
ATOM 1473 C C . PHE A 1 186 ? 21.095 30.736 -3.454 1.00 78.38 186 PHE A C 1
ATOM 1475 O O . PHE A 1 186 ? 21.526 29.585 -3.445 1.00 78.38 186 PHE A O 1
ATOM 1482 N N . ASN A 1 187 ? 21.876 31.778 -3.164 1.00 76.94 187 ASN A N 1
ATOM 1483 C CA . ASN A 1 187 ? 23.269 31.615 -2.748 1.00 76.94 187 ASN A CA 1
ATOM 1484 C C . ASN A 1 187 ? 23.378 30.945 -1.370 1.00 76.94 187 ASN A C 1
ATOM 1486 O O . ASN A 1 187 ? 24.198 30.044 -1.199 1.00 76.94 187 ASN A O 1
ATOM 1490 N N . GLN A 1 188 ? 22.524 31.322 -0.412 1.00 74.50 188 GLN A N 1
ATOM 1491 C CA . GLN A 1 188 ? 22.450 30.654 0.891 1.00 74.50 188 GLN A CA 1
ATOM 1492 C C . GLN A 1 188 ? 21.992 29.200 0.748 1.00 74.50 188 GLN A C 1
ATOM 1494 O O . GLN A 1 188 ? 22.623 28.300 1.296 1.00 74.50 188 GLN A O 1
ATOM 1499 N N . PHE A 1 189 ? 20.965 28.943 -0.056 1.00 73.81 189 PHE A N 1
ATOM 1500 C CA . PHE A 1 189 ? 20.444 27.600 -0.287 1.00 73.81 189 PHE A CA 1
ATOM 1501 C C . PHE A 1 189 ? 21.477 26.686 -0.968 1.00 73.81 189 PHE A C 1
ATOM 1503 O O . PHE A 1 189 ? 21.693 25.555 -0.539 1.00 73.81 189 PHE A O 1
ATOM 1510 N N . LYS A 1 190 ? 22.217 27.197 -1.963 1.00 69.81 190 LYS A N 1
ATOM 1511 C CA . LYS A 1 190 ? 23.343 26.475 -2.586 1.00 69.81 190 LYS A CA 1
ATOM 1512 C C . LYS A 1 190 ? 24.472 26.165 -1.606 1.00 69.81 190 LYS A C 1
ATOM 1514 O O . LYS A 1 190 ? 25.157 25.160 -1.788 1.00 69.81 190 LYS A O 1
ATOM 1519 N N . SER A 1 191 ? 24.673 27.004 -0.590 1.00 66.25 191 SER A N 1
ATOM 1520 C CA . SER A 1 191 ? 25.709 26.781 0.424 1.00 66.25 191 SER A CA 1
ATOM 1521 C C . SER A 1 191 ? 25.367 25.669 1.419 1.00 66.25 191 SER A C 1
ATOM 1523 O O . SER A 1 191 ? 26.265 25.126 2.053 1.00 66.25 191 SER A O 1
ATOM 1525 N N . MET A 1 192 ? 24.090 25.279 1.501 1.00 68.00 192 MET A N 1
ATOM 1526 C CA . MET A 1 192 ? 23.614 24.162 2.326 1.00 68.00 192 MET A CA 1
ATOM 1527 C C . MET A 1 192 ? 23.773 22.802 1.638 1.00 68.00 192 MET A C 1
ATOM 1529 O O . MET A 1 192 ? 23.395 21.777 2.203 1.00 68.00 192 MET A O 1
ATOM 1533 N N . ARG A 1 193 ? 24.301 22.765 0.410 1.00 62.97 193 ARG A N 1
ATOM 1534 C CA . ARG A 1 193 ? 24.586 21.511 -0.286 1.00 62.97 193 ARG A CA 1
ATOM 1535 C C . ARG A 1 193 ? 25.717 20.763 0.416 1.00 62.97 193 ARG A C 1
ATOM 1537 O O . ARG A 1 193 ? 26.708 21.353 0.852 1.00 62.97 193 ARG A O 1
ATOM 1544 N N . CYS A 1 194 ? 25.587 19.441 0.455 1.00 65.06 194 CYS A N 1
ATOM 1545 C CA . CYS A 1 194 ? 26.575 18.553 1.066 1.00 65.06 194 CYS A CA 1
ATOM 1546 C C . CYS A 1 194 ? 27.960 18.574 0.385 1.00 65.06 194 CYS A C 1
ATOM 1548 O O . CYS A 1 194 ? 28.883 17.936 0.883 1.00 65.06 194 CYS A O 1
ATOM 1550 N N . ASP A 1 195 ? 28.119 19.268 -0.749 1.00 65.88 195 ASP A N 1
ATOM 1551 C CA . ASP A 1 195 ? 29.392 19.424 -1.459 1.00 65.88 195 ASP A CA 1
ATOM 1552 C C . ASP A 1 195 ? 30.228 20.622 -0.969 1.00 65.88 195 ASP A C 1
ATOM 1554 O O . ASP A 1 195 ? 31.395 20.727 -1.348 1.00 65.88 195 ASP A O 1
ATOM 1558 N N . TRP A 1 196 ? 29.665 21.520 -0.142 1.00 54.50 196 TRP A N 1
ATOM 1559 C CA . TRP A 1 196 ? 30.306 22.805 0.170 1.00 54.50 196 TRP A CA 1
ATOM 1560 C C . TRP A 1 196 ? 30.544 23.092 1.659 1.00 54.50 196 TRP A C 1
ATOM 1562 O O . TRP A 1 196 ? 31.575 23.679 1.988 1.00 54.50 196 TRP A O 1
ATOM 1572 N N . ILE A 1 197 ? 29.658 22.679 2.576 1.00 55.47 197 ILE A N 1
ATOM 1573 C CA . ILE A 1 197 ? 29.814 22.941 4.021 1.00 55.47 197 ILE A CA 1
ATOM 1574 C C . ILE A 1 197 ? 29.519 21.675 4.836 1.00 55.47 197 ILE A C 1
ATOM 1576 O O . ILE A 1 197 ? 28.495 21.025 4.654 1.00 55.47 197 ILE A O 1
ATOM 1580 N N . LEU A 1 198 ? 30.403 21.359 5.790 1.00 54.16 198 LEU A N 1
ATOM 1581 C CA . LEU A 1 198 ? 30.317 20.211 6.707 1.00 54.16 198 LEU A CA 1
ATOM 1582 C C . LEU A 1 198 ? 29.284 20.418 7.845 1.00 54.16 198 LEU A C 1
ATOM 1584 O O . LEU A 1 198 ? 29.519 20.016 8.984 1.00 54.16 198 LEU A O 1
ATOM 1588 N N . GLN A 1 199 ? 28.168 21.104 7.579 1.00 55.38 199 GLN A N 1
ATOM 1589 C CA . GLN A 1 199 ? 27.076 21.269 8.542 1.00 55.38 199 GLN A CA 1
ATOM 1590 C C . GLN A 1 199 ? 25.971 20.260 8.236 1.00 55.38 199 GLN A C 1
ATOM 1592 O O . GLN A 1 199 ? 25.405 20.257 7.148 1.00 55.38 199 GLN A O 1
ATOM 1597 N N . ASN A 1 200 ? 25.665 19.409 9.217 1.00 51.16 200 ASN A N 1
ATOM 1598 C CA . ASN A 1 200 ? 24.537 18.487 9.159 1.00 51.16 200 ASN A CA 1
ATOM 1599 C C . ASN A 1 200 ? 23.302 19.112 9.832 1.00 51.16 200 ASN A C 1
ATOM 1601 O O . ASN A 1 200 ? 23.444 19.653 10.932 1.00 51.16 200 ASN A O 1
ATOM 1605 N N . PRO A 1 201 ? 22.098 18.981 9.241 1.00 58.22 201 PRO A N 1
ATOM 1606 C CA . PRO A 1 201 ? 21.805 18.300 7.975 1.00 58.22 201 PRO A CA 1
ATOM 1607 C C . PRO A 1 201 ? 22.080 19.185 6.740 1.00 58.22 201 PRO A C 1
ATOM 1609 O O . PRO A 1 201 ? 21.695 20.350 6.712 1.00 58.22 201 PRO A O 1
ATOM 1612 N N . CYS A 1 202 ? 22.707 18.612 5.709 1.00 64.94 202 CYS A N 1
ATOM 1613 C CA . CYS A 1 202 ? 22.949 19.249 4.409 1.00 64.94 202 CYS A CA 1
ATOM 1614 C C . CYS A 1 202 ? 22.007 18.690 3.327 1.00 64.94 202 CYS A C 1
ATOM 1616 O O . CYS A 1 202 ? 21.460 17.592 3.459 1.00 64.94 202 CYS A O 1
ATOM 1618 N N . LEU A 1 203 ? 21.816 19.440 2.239 1.00 62.28 203 LEU A N 1
ATOM 1619 C CA . LEU A 1 203 ? 20.962 19.045 1.119 1.00 62.28 203 LEU A CA 1
ATOM 1620 C C . LEU A 1 203 ? 21.721 18.142 0.129 1.00 62.28 203 LEU A C 1
ATOM 1622 O O . LEU A 1 203 ? 22.814 18.517 -0.320 1.00 62.28 203 LEU A O 1
ATOM 1626 N N . PRO A 1 204 ? 21.157 16.982 -0.267 1.00 60.78 204 PRO A N 1
ATOM 1627 C CA . PRO A 1 204 ? 21.748 16.145 -1.301 1.00 60.78 204 PRO A CA 1
ATOM 1628 C C . PRO A 1 204 ? 21.763 16.885 -2.648 1.00 60.78 204 PRO A C 1
ATOM 1630 O O . PRO A 1 204 ? 20.828 17.631 -2.946 1.00 60.78 204 PRO A O 1
ATOM 1633 N N . PRO A 1 205 ? 22.760 16.632 -3.513 1.00 56.59 205 PRO A N 1
ATOM 1634 C CA . PRO A 1 205 ? 22.961 17.379 -4.759 1.00 56.59 205 PRO A CA 1
ATOM 1635 C C . PRO A 1 205 ? 21.827 17.245 -5.792 1.00 56.59 205 PRO A C 1
ATOM 1637 O O . PRO A 1 205 ? 21.836 17.968 -6.779 1.00 56.59 205 PRO A O 1
ATOM 1640 N N . PHE A 1 206 ? 20.857 16.352 -5.575 1.00 52.88 206 PHE A N 1
ATOM 1641 C CA . PHE A 1 206 ? 19.746 16.076 -6.494 1.00 52.88 206 PHE A CA 1
ATOM 1642 C C . PHE A 1 206 ? 18.471 16.900 -6.231 1.00 52.88 206 PHE A C 1
ATOM 1644 O O . PHE A 1 206 ? 17.487 16.722 -6.939 1.00 52.88 206 PHE A O 1
ATOM 1651 N N . TRP A 1 207 ? 18.461 17.766 -5.211 1.00 47.69 207 TRP A N 1
ATOM 1652 C CA . TRP A 1 207 ? 17.284 18.556 -4.806 1.00 47.69 207 TRP A CA 1
ATOM 1653 C C . TRP A 1 207 ? 17.288 20.007 -5.325 1.00 47.69 207 TRP A C 1
ATOM 1655 O O . TRP A 1 207 ? 16.545 20.843 -4.809 1.00 47.69 207 TRP A O 1
ATOM 1665 N N . LEU A 1 208 ? 18.118 20.313 -6.331 1.00 47.47 208 LEU A N 1
ATOM 1666 C CA . LEU A 1 208 ? 18.220 21.626 -6.981 1.00 47.47 208 LEU A CA 1
ATOM 1667 C C . LEU A 1 208 ? 18.168 21.529 -8.502 1.00 47.47 208 LEU A C 1
ATOM 1669 O O . LEU A 1 208 ? 18.901 20.677 -9.047 1.00 47.47 208 LEU A O 1
#